Protein AF-F7A3X7-F1 (afdb_monomer)

Nearest PDB structures (foldseek):
  7qsd-assembly1_l  TM=8.905E-01  e=2.514E-13  Bos taurus
  6zka-assembly1_v  TM=8.907E-01  e=3.927E-13  Ovis aries
  8ud1-assembly1_1l  TM=8.809E-01  e=5.067E-13  Sus scrofa
  8q1u-assembly1_l  TM=8.758E-01  e=1.497E-12  Bos taurus
  7vwl-assembly1_c  TM=8.770E-01  e=6.080E-12  Sus scrofa

Sequence (230 aa):
MSILRVGGSVFQRVVGLSKVQWCAPSTSIVSKRFYDPDPTPKGYDKSLIEDDDLVCLLKSDEVLSPERRATLAAKYGLIPEDYHPMNDSLFNLGDYPILPAESCLERDPYYDWDDPFYRRNWGDPISIDVDLYSPLVLDTRPLPYDPQQQRRVLFTFLFGFFFLWFLGENYKSGLPRCPKQYPEHHVQDEIKTSMSADPFIKRGMEPVMKERHPVTHYTFEKFKWDASAH

Solvent-accessible surface area (backbone atoms only — not comparable to full-atom values): 15570 Å² total; per-residue (Å²): 135,85,89,88,91,78,83,78,79,71,71,71,77,77,59,92,76,77,79,88,72,92,65,78,83,67,92,78,82,69,80,96,69,97,67,87,70,78,82,66,59,94,80,66,75,60,66,95,63,54,81,86,74,48,79,44,86,44,62,58,88,61,81,76,50,72,69,59,38,38,56,54,13,53,74,51,72,43,57,53,85,74,51,39,59,30,21,47,89,91,59,60,64,9,58,42,63,61,62,83,95,62,20,34,73,66,48,73,86,84,60,93,39,79,36,70,82,61,56,38,54,88,76,61,73,73,51,94,60,44,78,52,24,27,80,88,70,38,79,66,60,88,64,99,59,59,70,68,58,55,50,52,54,53,50,50,51,53,50,51,51,53,49,51,51,58,55,42,69,79,60,70,87,72,73,103,62,79,78,87,83,72,70,83,66,50,89,77,43,76,80,57,60,77,53,45,72,48,93,79,71,87,70,72,98,60,76,61,68,37,74,64,78,88,63,86,85,82,73,58,78,95,69,53,87,60,81,82,81,109

Organism: Ciona intestinalis (NCBI:txid7719)

InterPro domains:
  IPR008699 NADH dehydrogenase [ubiquinone] 1 beta subcomplex subunit 8 [PF05821] (65-187)
  IPR008699 NADH dehydrogenase [ubiquinone] 1 beta subcomplex subunit 8 [PTHR12840] (1-222)

Mean predicted aligned error: 16.44 Å

Structure (mmCIF, N/CA/C/O backbone):
data_AF-F7A3X7-F1
#
_entry.id   AF-F7A3X7-F1
#
loop_
_atom_site.group_PDB
_atom_site.id
_atom_site.type_symbol
_atom_site.label_atom_id
_atom_site.label_alt_id
_atom_site.label_comp_id
_atom_site.label_asym_id
_atom_site.label_entity_id
_atom_site.label_seq_id
_atom_site.pdbx_PDB_ins_code
_atom_site.Cartn_x
_atom_site.Cartn_y
_atom_site.Cartn_z
_atom_site.occupancy
_atom_site.B_iso_or_equiv
_atom_site.auth_seq_id
_atom_site.auth_comp_id
_atom_site.auth_asym_id
_atom_site.auth_atom_id
_atom_site.pdbx_PDB_model_num
ATOM 1 N N . MET A 1 1 ? 25.371 33.308 53.735 1.00 41.62 1 MET A N 1
ATOM 2 C CA . MET A 1 1 ? 24.527 32.878 52.598 1.00 41.62 1 MET A CA 1
ATOM 3 C C . MET A 1 1 ? 23.388 32.040 53.176 1.00 41.62 1 MET A C 1
ATOM 5 O O . MET A 1 1 ? 23.551 30.846 53.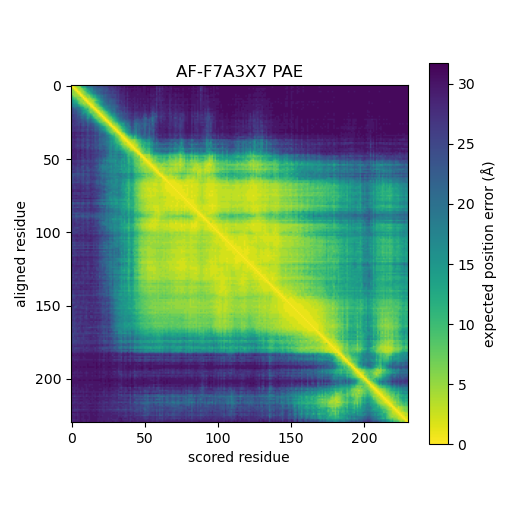329 1.00 41.62 1 MET A O 1
ATOM 9 N N . SER A 1 2 ? 22.316 32.550 53.775 1.00 35.12 2 SER A N 1
ATOM 10 C CA . SER A 1 2 ? 21.446 33.695 53.494 1.00 35.12 2 SER A CA 1
ATOM 11 C C . SER A 1 2 ? 20.898 33.736 52.068 1.00 35.12 2 SER A C 1
ATOM 13 O O . SER A 1 2 ? 21.663 33.921 51.127 1.00 35.12 2 SER A O 1
ATOM 15 N N . ILE A 1 3 ? 19.561 33.678 52.024 1.00 38.06 3 ILE A N 1
ATOM 16 C CA . ILE A 1 3 ? 18.622 34.085 50.972 1.00 38.06 3 ILE A CA 1
ATOM 17 C C . ILE A 1 3 ? 18.183 32.960 50.013 1.00 38.06 3 ILE A C 1
ATOM 19 O O . ILE A 1 3 ? 18.994 32.272 49.410 1.00 38.06 3 ILE A O 1
ATOM 23 N N . LEU A 1 4 ? 16.851 32.840 49.884 1.00 41.28 4 LEU A N 1
ATOM 24 C CA . LEU A 1 4 ? 16.047 31.989 48.983 1.00 41.28 4 LEU A CA 1
ATOM 25 C C . LEU A 1 4 ? 15.525 30.648 49.535 1.00 41.28 4 LEU A C 1
ATOM 27 O O . LEU A 1 4 ? 15.521 29.622 48.863 1.00 41.28 4 LEU A O 1
ATOM 31 N N . ARG A 1 5 ? 14.962 30.683 50.747 1.00 44.09 5 ARG A N 1
ATOM 32 C CA . ARG A 1 5 ? 13.988 29.686 51.237 1.00 44.09 5 ARG A CA 1
ATOM 33 C C . ARG A 1 5 ? 12.725 30.359 51.785 1.00 44.09 5 ARG A C 1
ATOM 35 O O . ARG A 1 5 ? 12.234 30.007 52.843 1.00 44.09 5 ARG A O 1
ATOM 42 N N . VAL A 1 6 ? 12.211 31.376 51.096 1.00 46.81 6 VAL A N 1
ATOM 43 C CA . VAL A 1 6 ? 10.928 32.014 51.434 1.00 46.81 6 VAL A CA 1
ATOM 44 C C . VAL A 1 6 ? 10.305 32.498 50.129 1.00 46.81 6 VAL A C 1
ATOM 46 O O . VAL A 1 6 ? 10.750 33.491 49.569 1.00 46.81 6 VAL A O 1
ATOM 49 N N . GLY A 1 7 ? 9.327 31.766 49.601 1.00 38.78 7 GLY A N 1
ATOM 50 C CA . GLY A 1 7 ? 8.678 32.158 48.343 1.00 38.78 7 GLY A CA 1
ATOM 51 C C . GLY A 1 7 ? 7.411 31.397 47.954 1.00 38.78 7 GLY A C 1
ATOM 52 O O . GLY A 1 7 ? 6.743 31.810 47.020 1.00 38.78 7 GLY A O 1
ATOM 53 N N . GLY A 1 8 ? 7.036 30.321 48.658 1.00 37.59 8 GLY A N 1
ATOM 54 C CA . GLY A 1 8 ? 5.844 29.533 48.304 1.00 37.59 8 GLY A CA 1
ATOM 55 C C . GLY A 1 8 ? 4.562 29.876 49.073 1.00 37.59 8 GLY A C 1
ATOM 56 O O . GLY A 1 8 ? 3.480 29.491 48.652 1.00 37.59 8 GLY A O 1
ATOM 57 N N . SER A 1 9 ? 4.648 30.592 50.201 1.00 45.25 9 SER A N 1
ATOM 58 C CA . SER A 1 9 ? 3.556 30.607 51.194 1.00 45.25 9 SER A CA 1
ATOM 59 C C . SER A 1 9 ? 2.642 31.843 51.165 1.00 45.25 9 SER A C 1
ATOM 61 O O . SER A 1 9 ? 1.674 31.886 51.923 1.00 45.25 9 SER A O 1
ATOM 63 N N . VAL A 1 10 ? 2.916 32.850 50.329 1.00 42.28 10 VAL A N 1
ATOM 64 C CA . VAL A 1 10 ? 2.143 34.114 50.325 1.00 42.28 10 VAL A CA 1
ATOM 65 C C . VAL A 1 10 ? 1.134 34.187 49.170 1.00 42.28 10 VAL A C 1
ATOM 67 O O . VAL A 1 10 ? 0.118 34.862 49.290 1.00 42.28 10 VAL A O 1
ATOM 70 N N . PHE A 1 11 ? 1.325 33.414 48.096 1.00 35.84 11 PHE A N 1
ATOM 71 C CA . PHE A 1 11 ? 0.422 33.447 46.937 1.00 35.84 11 PHE A CA 1
ATOM 72 C C . PHE A 1 11 ? -0.864 32.618 47.110 1.00 35.84 11 PHE A C 1
ATOM 74 O O . PHE A 1 11 ? -1.853 32.867 46.428 1.00 35.84 11 PHE A O 1
ATOM 81 N N . GLN A 1 12 ? -0.900 31.680 48.063 1.00 39.47 12 GLN A N 1
ATOM 82 C CA . GLN A 1 12 ? -2.073 30.826 48.314 1.00 39.47 12 GLN A CA 1
ATOM 83 C C . GLN A 1 12 ? -3.160 31.467 49.197 1.00 39.47 12 GLN A C 1
ATOM 85 O O . GLN A 1 12 ? -4.222 30.878 49.367 1.00 39.47 12 GLN A O 1
ATOM 90 N N . ARG A 1 13 ? -2.936 32.666 49.759 1.00 37.91 13 ARG A N 1
ATOM 91 C CA . ARG A 1 13 ? -3.920 33.353 50.626 1.00 37.91 13 ARG A CA 1
ATOM 92 C C . ARG A 1 13 ? -4.738 34.448 49.934 1.00 37.91 13 ARG A C 1
ATOM 94 O O . ARG A 1 13 ? -5.674 34.948 50.545 1.00 37.91 13 ARG A O 1
ATOM 101 N N . VAL A 1 14 ? -4.415 34.813 48.690 1.00 44.31 14 VAL A N 1
ATOM 102 C CA . VAL A 1 14 ? -5.077 35.927 47.976 1.00 44.31 14 VAL A CA 1
ATOM 103 C C . VAL A 1 14 ? -6.135 35.448 46.977 1.00 44.31 14 VAL A C 1
ATOM 105 O O . VAL A 1 14 ? -7.029 36.209 46.624 1.00 44.31 14 VAL A O 1
ATOM 108 N N . VAL A 1 15 ? -6.115 34.177 46.575 1.00 37.62 15 VAL A N 1
ATOM 109 C CA . VAL A 1 15 ? -7.112 33.629 45.650 1.00 37.62 15 VAL A CA 1
ATOM 110 C C . VAL A 1 15 ? -7.843 32.494 46.351 1.00 37.62 15 VAL A C 1
ATOM 112 O O . VAL A 1 15 ? -7.347 31.374 46.438 1.00 37.62 15 VAL A O 1
ATOM 115 N N . GLY A 1 16 ? -9.009 32.809 46.914 1.00 39.75 16 GLY A N 1
ATOM 116 C CA . GLY A 1 16 ? -9.925 31.818 47.463 1.00 39.75 16 GLY A CA 1
ATOM 117 C C . GLY A 1 16 ? -10.386 30.866 46.362 1.00 39.75 16 GLY A C 1
ATOM 118 O O . GLY A 1 16 ? -11.324 31.166 45.637 1.00 39.75 16 GLY A O 1
ATOM 119 N N . LEU A 1 17 ? -9.722 29.721 46.238 1.00 32.59 17 LEU A N 1
ATOM 120 C CA . LEU A 1 17 ? -10.160 28.606 45.404 1.00 32.59 17 LEU A CA 1
ATOM 121 C C . LEU A 1 17 ? -10.470 27.432 46.327 1.00 32.59 17 LEU A C 1
ATOM 123 O O . LEU A 1 17 ? -9.643 26.568 46.614 1.00 32.59 17 LEU A O 1
ATOM 127 N N . SER A 1 18 ? -11.689 27.460 46.856 1.00 37.16 18 SER A N 1
ATOM 128 C CA . SER A 1 18 ? -12.313 26.336 47.537 1.00 37.16 18 SER A CA 1
ATOM 129 C C . SER A 1 18 ? -12.611 25.221 46.533 1.00 37.16 18 SER A C 1
ATOM 131 O O . SER A 1 18 ? -13.229 25.488 45.509 1.00 37.16 18 SER A O 1
ATOM 133 N N . LYS A 1 19 ? -12.196 23.992 46.871 1.00 36.09 19 LYS A N 1
ATOM 134 C CA . LYS A 1 19 ? -12.709 22.692 46.392 1.00 36.09 19 LYS A CA 1
ATOM 135 C C . LYS A 1 19 ? -13.312 22.696 44.977 1.00 36.09 19 LYS A C 1
ATOM 137 O O . LYS A 1 19 ? -14.508 22.917 44.812 1.00 36.09 19 LYS A O 1
ATOM 142 N N . VAL A 1 20 ? -12.516 22.314 43.977 1.00 36.59 20 VAL A N 1
ATOM 143 C CA . VAL A 1 20 ? -13.074 21.853 42.698 1.00 36.59 20 VAL A CA 1
ATOM 144 C C . VAL A 1 20 ? -13.620 20.444 42.912 1.00 36.59 20 VAL A C 1
ATOM 146 O O . VAL A 1 20 ? -12.892 19.456 42.983 1.00 36.59 20 VAL A O 1
ATOM 149 N N . GLN A 1 21 ? -14.927 20.401 43.120 1.00 30.92 21 GLN A N 1
ATOM 150 C CA . GLN A 1 21 ? -15.762 19.219 43.152 1.00 30.92 21 GLN A CA 1
ATOM 151 C C . GLN A 1 21 ? -15.811 18.645 41.728 1.00 30.92 21 GLN A C 1
ATOM 153 O O . GLN A 1 21 ? -16.340 19.280 40.821 1.00 30.92 21 GLN A O 1
ATOM 158 N N . TRP A 1 22 ? -15.218 17.468 41.518 1.00 28.08 22 TRP A N 1
ATOM 159 C CA . TRP A 1 22 ? -15.353 16.716 40.268 1.00 28.08 22 TRP A CA 1
ATOM 160 C C . TRP A 1 22 ? -16.745 16.080 40.231 1.00 28.08 22 TRP A C 1
ATOM 162 O O . TRP A 1 22 ? -16.924 14.913 40.564 1.00 28.08 22 TRP A O 1
ATOM 172 N N . CYS A 1 23 ? -17.749 16.878 39.882 1.00 27.88 23 CYS A N 1
ATOM 173 C CA . CYS A 1 23 ? -19.017 16.378 39.370 1.00 27.88 23 CYS A CA 1
ATOM 174 C C . CYS A 1 23 ? -18.982 16.524 37.846 1.00 27.88 23 CYS A C 1
ATOM 176 O O . CYS A 1 23 ? -18.447 17.506 37.335 1.00 27.88 23 CYS A O 1
ATOM 178 N N . ALA A 1 24 ? -19.482 15.494 37.161 1.00 33.44 24 ALA A N 1
ATOM 179 C CA . ALA A 1 24 ? -19.466 15.302 35.715 1.00 33.44 24 ALA A CA 1
ATOM 180 C C . ALA A 1 24 ? -19.684 16.599 34.914 1.00 33.44 24 ALA A C 1
ATOM 182 O O . ALA A 1 24 ? -20.528 17.412 35.303 1.00 33.44 24 ALA A O 1
ATOM 183 N N . PRO A 1 25 ? -18.986 16.798 33.779 1.00 34.47 25 PRO A N 1
ATOM 184 C CA . PRO A 1 25 ? -19.372 17.860 32.874 1.00 34.47 25 PRO A CA 1
ATOM 185 C C . PRO A 1 25 ? -20.767 17.518 32.343 1.00 34.47 25 PRO A C 1
ATOM 187 O O . PRO A 1 25 ? -20.940 16.582 31.568 1.00 34.47 25 PRO A O 1
ATOM 190 N N . SER A 1 26 ? -21.768 18.288 32.774 1.00 34.69 26 SER A N 1
ATOM 191 C CA . SER A 1 26 ? -22.970 18.490 31.976 1.00 34.69 26 SER A CA 1
ATOM 192 C C . SER A 1 26 ? -22.520 18.873 30.568 1.00 34.69 26 SER A C 1
ATOM 194 O O . SER A 1 26 ? -21.583 19.662 30.414 1.00 34.69 26 SER A O 1
ATOM 196 N N . THR A 1 27 ? -23.182 18.320 29.564 1.00 40.88 27 THR A N 1
ATOM 197 C CA . THR A 1 27 ? -22.914 18.355 28.114 1.00 40.88 27 THR A CA 1
ATOM 198 C C . THR A 1 27 ? -22.826 19.750 27.462 1.00 40.88 27 THR A C 1
ATOM 200 O O . THR A 1 27 ? -22.928 19.883 26.251 1.00 40.88 27 THR A O 1
ATOM 203 N N . SER A 1 28 ? -22.584 20.823 28.214 1.00 37.59 28 SER A N 1
ATOM 204 C CA . SER A 1 28 ? -22.624 22.207 27.737 1.00 37.59 28 SER A CA 1
ATOM 205 C C . SER A 1 28 ? -21.257 22.878 27.553 1.00 37.59 28 SER A C 1
ATOM 207 O O . SER A 1 28 ? -21.211 24.084 27.318 1.00 37.59 28 SER A O 1
ATOM 209 N N . ILE A 1 29 ? -20.135 22.160 27.676 1.00 36.69 29 ILE A N 1
ATOM 210 C CA . ILE A 1 29 ? -18.788 22.729 27.458 1.00 36.69 29 ILE A CA 1
ATOM 211 C C . ILE A 1 29 ? -18.070 21.944 26.356 1.00 36.69 29 ILE A C 1
ATOM 213 O O . ILE A 1 29 ? -16.958 21.456 26.527 1.00 36.69 29 ILE A O 1
ATOM 217 N N . VAL A 1 30 ? -18.720 21.812 25.202 1.00 39.97 30 VAL A N 1
ATOM 218 C CA . VAL A 1 30 ? -18.031 21.510 23.945 1.00 39.97 30 VAL A CA 1
ATOM 219 C C . VAL A 1 30 ? -17.927 22.826 23.176 1.00 39.97 30 VAL A C 1
ATOM 221 O O . VAL A 1 30 ? -18.848 23.634 23.129 1.00 39.97 30 VAL A O 1
ATOM 224 N N . SER A 1 31 ? -16.718 23.100 22.713 1.00 38.00 31 SER A N 1
ATOM 225 C CA . SER A 1 31 ? -16.193 24.379 22.244 1.00 38.00 31 SER A CA 1
ATOM 226 C C . SER A 1 31 ? -17.112 25.219 21.345 1.00 38.00 31 SER A C 1
ATOM 228 O O . SER A 1 31 ? -17.379 24.850 20.205 1.00 38.00 31 SER A O 1
ATOM 230 N N . LYS A 1 32 ? -17.398 26.455 21.779 1.00 37.72 32 LYS A N 1
ATOM 231 C CA . LYS A 1 32 ? -17.659 27.589 20.877 1.00 37.72 32 LYS A CA 1
ATOM 232 C C . LYS A 1 32 ? -16.394 27.901 20.073 1.00 37.72 32 LYS A C 1
ATOM 234 O O . LYS A 1 32 ? -15.566 28.705 20.506 1.00 37.72 32 LYS A O 1
ATOM 239 N N . ARG A 1 33 ? -16.188 27.253 18.928 1.00 40.81 33 ARG A N 1
ATOM 240 C CA . ARG A 1 33 ? -15.199 27.695 17.934 1.00 40.81 33 ARG A CA 1
ATOM 241 C C . ARG A 1 33 ? -15.807 27.648 16.528 1.00 40.81 33 ARG A C 1
ATOM 243 O O . ARG A 1 33 ? -16.083 26.585 15.997 1.00 40.81 33 ARG A O 1
ATOM 250 N N . PHE A 1 34 ? -15.919 28.845 15.950 1.00 36.19 34 PHE A N 1
ATOM 251 C CA . PHE A 1 34 ? -16.014 29.190 14.523 1.00 36.19 34 PHE A CA 1
ATOM 252 C C . PHE A 1 34 ? -17.317 28.988 13.734 1.00 36.19 34 PHE A C 1
ATOM 254 O O . PHE A 1 34 ? -17.440 29.624 12.692 1.00 36.19 34 PHE A O 1
ATOM 261 N N . TYR A 1 35 ? -18.317 28.270 14.240 1.00 41.88 35 TYR A N 1
ATOM 262 C CA . TYR A 1 35 ? -19.671 28.277 13.675 1.00 41.88 35 TYR A CA 1
ATOM 263 C C . TYR A 1 35 ? -20.681 28.244 14.824 1.00 41.88 35 TYR A C 1
ATOM 265 O O . TYR A 1 35 ? -20.801 27.220 15.485 1.00 41.88 35 TYR A O 1
ATOM 273 N N . ASP A 1 36 ? -21.390 29.344 15.074 1.00 48.12 36 ASP A N 1
ATOM 274 C CA . ASP A 1 36 ? -22.694 29.259 15.737 1.00 48.12 36 ASP A CA 1
ATOM 275 C C . ASP A 1 36 ? -23.698 29.069 14.584 1.00 48.12 36 ASP A C 1
ATOM 277 O O . ASP A 1 36 ? -24.002 30.051 13.900 1.00 48.12 36 ASP A O 1
ATOM 281 N N . PRO A 1 37 ? -24.114 27.831 14.243 1.00 58.00 37 PRO A N 1
ATOM 282 C CA . PRO A 1 37 ? -25.152 27.632 13.240 1.00 58.00 37 PRO A CA 1
ATOM 283 C C . PRO A 1 37 ? -26.450 28.290 13.725 1.00 58.00 37 PRO A C 1
ATOM 285 O O . PRO A 1 37 ? -26.695 28.366 14.932 1.00 58.00 37 PRO A O 1
ATOM 288 N N . ASP A 1 38 ? -27.281 28.764 12.793 1.00 63.78 38 ASP A N 1
ATOM 289 C CA . ASP A 1 38 ? -28.639 29.207 13.117 1.00 63.78 38 ASP A CA 1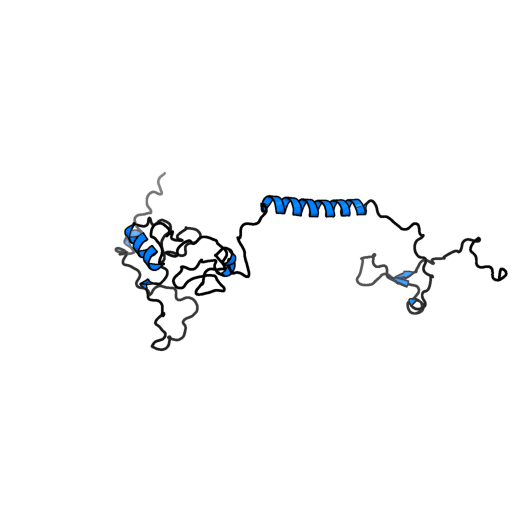
ATOM 290 C C . ASP A 1 38 ? -29.329 28.152 14.002 1.00 63.78 38 ASP A C 1
ATOM 292 O O . ASP A 1 38 ? -29.121 26.953 13.779 1.00 63.78 38 ASP A O 1
ATOM 296 N N . PRO A 1 39 ? -30.128 28.559 15.010 1.00 69.25 39 PRO A N 1
ATOM 297 C CA . PRO A 1 39 ? -30.774 27.616 15.909 1.00 69.25 39 PRO A CA 1
ATOM 298 C C . PRO A 1 39 ? -31.552 26.596 15.083 1.00 69.25 39 PRO A C 1
ATOM 300 O O . PRO A 1 39 ? -32.426 26.949 14.284 1.00 69.25 39 PRO A O 1
ATOM 303 N N . THR A 1 40 ? -31.189 25.331 15.269 1.00 66.44 40 THR A N 1
ATOM 304 C CA . THR A 1 40 ? -31.803 24.194 14.587 1.00 66.44 40 THR A CA 1
ATOM 305 C C . THR A 1 40 ? -33.326 24.289 14.741 1.00 66.44 40 THR A C 1
ATOM 307 O O . THR A 1 40 ? -33.829 24.578 15.836 1.00 66.44 40 THR A O 1
ATOM 310 N N . PRO A 1 41 ? -34.114 24.112 13.662 1.00 70.19 41 PRO A N 1
ATOM 311 C CA . PRO A 1 41 ? -35.564 24.207 13.767 1.00 70.19 41 PRO A CA 1
ATOM 312 C C . PRO A 1 41 ? -36.081 23.231 14.833 1.00 70.19 41 PRO A C 1
ATOM 314 O O . PRO A 1 41 ? -35.612 22.094 14.914 1.00 70.19 41 PRO A O 1
ATOM 317 N N . LYS A 1 42 ? -37.059 23.651 15.651 1.00 56.62 42 LYS A N 1
ATOM 318 C CA . LYS A 1 42 ? -37.638 22.811 16.717 1.00 56.62 42 LYS A CA 1
ATOM 319 C C . LYS A 1 42 ? -38.023 21.433 16.163 1.00 56.62 42 LYS A C 1
ATOM 321 O O . LYS A 1 42 ? -38.934 21.335 15.347 1.00 56.62 42 LYS A O 1
ATOM 326 N N . GLY A 1 43 ? -37.334 20.390 16.629 1.00 64.06 43 GLY A N 1
ATOM 327 C CA . GLY A 1 43 ? -37.522 19.000 16.193 1.00 64.06 43 GLY A CA 1
ATOM 328 C C . GLY A 1 43 ? -36.323 18.388 15.463 1.00 64.06 43 GLY A C 1
ATOM 329 O O . GLY A 1 43 ? -36.212 17.169 15.452 1.00 64.06 43 GLY A O 1
ATOM 330 N N . TYR A 1 44 ? -35.407 19.206 14.937 1.00 56.44 44 TYR A N 1
ATOM 331 C CA . TYR A 1 44 ? -34.173 18.761 14.267 1.00 56.44 44 TYR A CA 1
ATOM 332 C C . TYR A 1 44 ? -32.953 18.701 15.199 1.00 56.44 44 TYR A C 1
ATOM 334 O O . TYR A 1 44 ? -31.876 18.308 14.772 1.00 56.44 44 TYR A O 1
ATOM 342 N N . ASP A 1 45 ? -33.122 19.085 16.465 1.00 57.78 45 ASP A N 1
ATOM 343 C CA . ASP A 1 45 ? -32.050 19.121 17.471 1.00 57.78 45 ASP A CA 1
ATOM 344 C C . ASP A 1 45 ? -31.796 17.757 18.133 1.00 57.78 45 ASP A C 1
ATOM 346 O O . ASP A 1 45 ? -30.850 17.581 18.892 1.00 57.78 45 ASP A O 1
ATOM 350 N N . LYS A 1 46 ? -32.662 16.776 17.861 1.00 56.66 46 LYS A N 1
ATOM 351 C CA . LYS A 1 46 ? -32.459 15.405 18.316 1.00 56.66 46 LYS A CA 1
ATOM 352 C C . LYS A 1 46 ? -31.631 14.688 17.265 1.00 56.66 46 LYS A C 1
ATOM 354 O O . LYS A 1 46 ? -32.141 14.388 16.185 1.00 56.66 46 LYS A O 1
ATOM 359 N N . SER A 1 47 ? -30.372 14.402 17.581 1.00 60.75 47 SER A N 1
ATOM 360 C CA . SER A 1 47 ? -29.674 13.314 16.909 1.00 60.75 47 SER A CA 1
ATOM 361 C C . SER A 1 47 ? -30.570 12.077 16.975 1.00 60.75 47 SER A C 1
ATOM 363 O O . SER A 1 47 ? -31.160 11.779 18.009 1.00 60.75 47 SER A O 1
ATOM 365 N N . LEU A 1 48 ? -30.707 11.363 15.858 1.00 65.88 48 LEU A N 1
ATOM 366 C CA . LEU A 1 48 ? -31.401 10.068 15.840 1.00 65.88 48 LEU A CA 1
ATOM 367 C C . LEU A 1 48 ? -30.667 9.007 16.682 1.00 65.88 48 LEU A C 1
ATOM 369 O O . LEU A 1 48 ? -31.199 7.928 16.900 1.00 65.88 48 LEU A O 1
ATOM 373 N N . ILE A 1 49 ? -29.448 9.328 17.115 1.00 66.12 49 ILE A N 1
ATOM 374 C CA . ILE A 1 49 ? -28.587 8.531 17.977 1.00 66.12 49 ILE A CA 1
ATOM 375 C C . ILE A 1 49 ? -28.833 8.997 19.412 1.00 66.12 49 ILE A C 1
ATOM 377 O O . ILE A 1 49 ? -28.715 10.197 19.692 1.00 66.12 49 ILE A O 1
ATOM 381 N N . GLU A 1 50 ? -29.203 8.062 20.283 1.00 74.25 50 GLU A N 1
ATOM 382 C CA . GLU A 1 50 ? -29.391 8.317 21.710 1.00 74.25 50 GLU A CA 1
ATOM 383 C C . GLU A 1 50 ? -28.037 8.593 22.384 1.00 74.25 50 GLU A C 1
ATOM 385 O O . GLU A 1 50 ? -26.994 8.133 21.919 1.00 74.25 50 GLU A O 1
ATOM 390 N N . ASP A 1 51 ? -28.032 9.354 23.483 1.00 70.94 51 ASP A N 1
ATOM 391 C CA . ASP A 1 51 ? -26.786 9.747 24.161 1.00 70.94 51 ASP A CA 1
ATOM 392 C C . ASP A 1 51 ? -25.949 8.533 24.612 1.00 70.94 51 ASP A C 1
ATOM 394 O O . ASP A 1 51 ? -24.719 8.595 24.619 1.00 70.94 51 ASP A O 1
ATOM 398 N N . ASP A 1 52 ? -26.608 7.419 24.938 1.00 72.38 52 ASP A N 1
ATOM 399 C CA . ASP A 1 52 ? -25.968 6.172 25.370 1.00 72.38 52 ASP A CA 1
ATOM 400 C C . ASP A 1 52 ? -25.270 5.430 24.205 1.00 72.38 52 ASP A C 1
ATOM 402 O O . ASP A 1 52 ? -24.260 4.738 24.404 1.00 72.38 52 ASP A O 1
ATOM 406 N N . ASP A 1 53 ? -25.746 5.641 22.973 1.00 73.31 53 ASP A N 1
ATOM 407 C CA . ASP A 1 53 ? -25.196 5.052 21.748 1.00 73.31 53 ASP A CA 1
ATOM 408 C C . ASP A 1 53 ? -23.994 5.841 21.210 1.00 73.31 53 ASP A C 1
ATOM 410 O O . ASP A 1 53 ? -23.184 5.312 20.444 1.00 73.31 53 ASP A O 1
ATOM 414 N N . LEU A 1 54 ? -23.820 7.095 21.638 1.00 81.31 54 LEU A N 1
ATOM 415 C CA . LEU A 1 54 ? -22.691 7.923 21.224 1.00 81.31 54 LEU A CA 1
ATOM 416 C C . LEU A 1 54 ? -21.366 7.369 21.742 1.00 81.31 54 LEU A C 1
ATOM 418 O O . LEU A 1 54 ? -21.252 6.905 22.877 1.00 81.31 54 LEU A O 1
ATOM 422 N N . VAL A 1 55 ? -20.334 7.455 20.906 1.00 82.69 55 VAL A N 1
ATOM 423 C CA . VAL A 1 55 ? -18.965 7.085 21.281 1.00 82.69 55 VAL A CA 1
ATOM 424 C C . VAL A 1 55 ? -18.541 7.885 22.513 1.00 82.69 55 VAL A C 1
ATOM 426 O O . VAL A 1 55 ? -18.563 9.119 22.520 1.00 82.69 55 VAL A O 1
ATOM 429 N N . CYS A 1 56 ? -18.163 7.175 23.569 1.00 83.12 56 CYS A N 1
ATOM 430 C CA . CYS A 1 56 ? -17.773 7.762 24.841 1.00 83.12 56 CYS A CA 1
ATOM 431 C C . CYS A 1 56 ? -16.251 7.868 24.921 1.00 83.12 56 CYS A C 1
ATOM 433 O O . CYS A 1 56 ? -15.535 6.893 24.712 1.00 83.12 56 CYS A O 1
ATOM 435 N N . LEU A 1 57 ? -15.739 9.044 25.292 1.00 84.19 57 LEU A N 1
ATOM 436 C CA . LEU A 1 57 ? -14.306 9.228 25.510 1.00 84.19 57 LEU A CA 1
ATOM 437 C C . LEU A 1 57 ? -13.845 8.388 26.705 1.00 84.19 57 LEU A C 1
ATOM 439 O O . LEU A 1 57 ? -14.298 8.586 27.833 1.00 84.19 57 LEU A O 1
ATOM 443 N N . LEU A 1 58 ? -12.902 7.489 26.450 1.00 86.81 58 LEU A N 1
ATOM 444 C CA . LEU A 1 58 ? -12.256 6.650 27.447 1.00 86.81 58 LEU A CA 1
ATOM 445 C C . LEU A 1 58 ? -10.810 7.116 27.621 1.00 86.81 58 LEU A C 1
ATOM 447 O O . LEU A 1 58 ? -10.148 7.470 26.647 1.00 86.81 58 LEU A O 1
ATOM 451 N N . LYS A 1 59 ? -10.296 7.162 28.850 1.00 85.94 59 LYS A N 1
ATOM 452 C CA . LYS A 1 59 ? -8.890 7.537 29.070 1.00 85.94 59 LYS A CA 1
ATOM 453 C C . LYS A 1 59 ? -7.976 6.348 28.770 1.00 85.94 59 LYS A C 1
ATOM 455 O O . LYS A 1 59 ? -8.357 5.201 28.991 1.00 85.94 59 LYS A O 1
ATOM 460 N N . SER A 1 60 ? -6.754 6.625 28.318 1.00 84.75 60 SER A N 1
ATOM 461 C CA . SER A 1 60 ? -5.767 5.578 28.016 1.00 84.75 60 SER A CA 1
ATOM 462 C C . SER A 1 60 ? -5.347 4.769 29.231 1.00 84.75 60 SER A C 1
ATOM 464 O O . SER A 1 60 ? -5.150 3.562 29.154 1.00 84.75 60 SER A O 1
ATOM 466 N N . ASP A 1 61 ? -5.258 5.435 30.375 1.00 83.12 61 ASP A N 1
ATOM 467 C CA . ASP A 1 61 ? -4.705 4.846 31.593 1.00 83.12 61 ASP A CA 1
ATOM 468 C C . ASP A 1 61 ? -5.779 4.120 32.426 1.00 83.12 61 ASP A C 1
ATOM 470 O O . ASP A 1 61 ? -5.516 3.641 33.530 1.00 83.12 61 ASP A O 1
ATOM 474 N N . GLU A 1 62 ? -7.019 4.077 31.933 1.00 84.00 62 GLU A N 1
ATOM 475 C CA . GLU A 1 62 ? -8.162 3.535 32.655 1.00 84.00 62 GLU A CA 1
ATOM 476 C C . GLU A 1 62 ? -8.264 2.016 32.475 1.00 84.00 62 GLU A C 1
ATOM 478 O O . GLU A 1 62 ? -8.511 1.503 31.384 1.00 84.00 62 GLU A O 1
ATOM 483 N N . VAL A 1 63 ? -8.105 1.277 33.575 1.00 84.00 63 VAL A N 1
ATOM 484 C CA . VAL A 1 63 ? -8.315 -0.174 33.587 1.00 84.00 63 VAL A CA 1
ATOM 485 C C . VAL A 1 63 ? -9.815 -0.464 33.622 1.00 84.00 63 VAL A C 1
ATOM 487 O O . VAL A 1 63 ? -10.496 -0.163 34.602 1.00 84.00 63 VAL A O 1
ATOM 490 N N . LEU A 1 64 ? -10.330 -1.086 32.560 1.00 87.31 64 LEU A N 1
ATOM 491 C CA . LEU A 1 64 ? -11.741 -1.457 32.457 1.00 87.31 64 LEU A CA 1
ATOM 492 C C . LEU A 1 64 ? -12.111 -2.573 33.444 1.00 87.31 64 LEU A C 1
ATOM 494 O O . LEU A 1 64 ? -11.586 -3.684 33.366 1.00 87.31 64 LEU A O 1
ATOM 498 N N . SER A 1 65 ? -13.081 -2.292 34.318 1.00 92.62 65 SER A N 1
ATOM 499 C CA . SER A 1 65 ? -13.777 -3.318 35.105 1.00 92.62 65 SER A CA 1
ATOM 500 C C . SER A 1 65 ? -14.487 -4.319 34.175 1.00 92.62 65 SER A C 1
ATOM 502 O O . SER A 1 65 ? -15.014 -3.894 33.140 1.00 92.62 65 SER A O 1
ATOM 504 N N . PRO A 1 66 ? -14.558 -5.622 34.520 1.00 94.25 66 PRO A N 1
ATOM 505 C CA . PRO A 1 66 ? -15.237 -6.626 33.696 1.00 94.25 66 PRO A CA 1
ATOM 506 C C . PRO A 1 66 ? -16.711 -6.290 33.436 1.00 94.25 66 PRO A C 1
ATOM 508 O O . PRO A 1 66 ? -17.191 -6.480 32.323 1.00 94.25 66 PRO A O 1
ATOM 511 N N . GLU A 1 67 ? -17.413 -5.715 34.415 1.00 94.25 67 GLU A N 1
ATOM 512 C CA . GLU A 1 67 ? -18.808 -5.282 34.245 1.00 94.25 67 GLU A CA 1
ATOM 513 C C . GLU A 1 67 ? -18.920 -4.151 33.219 1.00 94.25 67 GLU A C 1
ATOM 515 O O . GLU A 1 67 ? -19.757 -4.195 32.319 1.00 94.25 67 GLU A O 1
ATOM 520 N N . ARG A 1 68 ? -18.017 -3.163 33.297 1.00 91.81 68 ARG A N 1
ATOM 521 C CA . ARG A 1 68 ? -17.988 -2.048 32.344 1.00 91.81 68 ARG A CA 1
ATOM 522 C C . ARG A 1 68 ? -17.644 -2.538 30.941 1.00 91.81 68 ARG A C 1
ATOM 524 O O . ARG A 1 68 ? -18.268 -2.103 29.977 1.00 91.81 68 ARG A O 1
ATOM 531 N N . ARG A 1 69 ? -16.705 -3.481 30.831 1.00 93.31 69 ARG A N 1
ATOM 532 C CA . ARG A 1 69 ? -16.363 -4.129 29.563 1.00 93.31 69 ARG A CA 1
ATOM 533 C C . ARG A 1 69 ? -17.563 -4.853 28.964 1.00 93.31 69 ARG A C 1
ATOM 535 O O . ARG A 1 69 ? -17.828 -4.662 27.788 1.00 93.31 69 ARG A O 1
ATOM 542 N N . ALA A 1 70 ? -18.316 -5.603 29.766 1.00 95.19 70 ALA A N 1
ATOM 543 C CA . ALA A 1 70 ? -19.511 -6.296 29.299 1.00 95.19 70 ALA A CA 1
ATOM 544 C C . ALA A 1 70 ? -20.594 -5.326 28.804 1.00 95.19 70 ALA A C 1
ATOM 546 O O . ALA A 1 70 ? -21.186 -5.568 27.758 1.00 95.19 70 ALA A O 1
ATOM 547 N N . THR A 1 71 ? -20.807 -4.198 29.494 1.00 93.44 71 THR A N 1
ATOM 548 C CA . THR A 1 71 ? -21.773 -3.183 29.034 1.00 93.44 71 THR A CA 1
ATOM 549 C C . THR A 1 71 ? -21.355 -2.512 27.725 1.00 93.44 71 THR A C 1
ATOM 551 O O . THR A 1 71 ? -22.196 -2.298 26.858 1.00 93.44 71 THR A O 1
ATOM 554 N N . LEU A 1 72 ? -20.062 -2.214 27.557 1.00 93.38 72 LEU A N 1
ATOM 555 C CA . LEU A 1 72 ? -19.553 -1.597 26.331 1.00 93.38 72 LEU A CA 1
ATOM 556 C C . LEU A 1 72 ? -19.514 -2.596 25.170 1.00 93.38 72 LEU A C 1
ATOM 558 O O . LEU A 1 72 ? -19.892 -2.251 24.061 1.00 93.38 72 LEU A O 1
ATOM 562 N N . ALA A 1 73 ? -19.142 -3.850 25.421 1.00 94.25 73 ALA A N 1
ATOM 563 C CA . ALA A 1 73 ? -19.205 -4.902 24.412 1.00 94.25 73 ALA A CA 1
ATOM 564 C C . ALA A 1 73 ? -20.647 -5.119 23.924 1.00 94.25 73 ALA A C 1
ATOM 566 O O . ALA A 1 73 ? -20.884 -5.167 22.720 1.00 94.25 73 ALA A O 1
ATOM 567 N N . ALA A 1 74 ? -21.618 -5.139 24.847 1.00 93.31 74 ALA A N 1
ATOM 568 C CA . ALA A 1 74 ? -23.036 -5.269 24.515 1.00 93.31 74 ALA A CA 1
ATOM 569 C C . ALA A 1 74 ? -23.557 -4.114 23.643 1.00 93.31 74 ALA A C 1
ATOM 571 O O . ALA A 1 74 ? -24.345 -4.366 22.735 1.00 93.31 74 ALA A O 1
ATOM 572 N N . LYS A 1 75 ? -23.081 -2.878 23.862 1.00 92.38 75 LYS A N 1
ATOM 573 C CA . LYS A 1 75 ? -23.401 -1.715 23.013 1.00 92.38 75 LYS A CA 1
ATOM 574 C C . LYS A 1 75 ? -23.017 -1.936 21.545 1.00 92.38 75 LYS A C 1
ATOM 576 O O . LYS A 1 75 ? -23.758 -1.534 20.658 1.00 92.38 75 LYS A O 1
ATOM 581 N N . TYR A 1 76 ? -21.893 -2.604 21.287 1.00 93.06 76 TYR A N 1
ATOM 582 C CA . TYR A 1 76 ? -21.412 -2.902 19.931 1.00 93.06 76 TYR A CA 1
ATOM 583 C C . TYR A 1 76 ? -21.807 -4.299 19.423 1.00 93.06 76 TYR A C 1
ATOM 585 O O . TYR A 1 76 ? -21.325 -4.718 18.374 1.00 93.06 76 TYR A O 1
ATOM 593 N N . GLY A 1 77 ? -22.639 -5.046 20.160 1.00 93.25 77 GLY A N 1
ATOM 594 C CA . GLY A 1 77 ? -23.019 -6.416 19.796 1.00 93.25 77 GLY A CA 1
ATOM 595 C C . GLY A 1 77 ? -21.868 -7.430 19.857 1.00 93.25 77 GLY A C 1
ATOM 596 O O . GLY A 1 77 ? -21.945 -8.483 19.229 1.00 93.25 77 GLY A O 1
ATOM 597 N N . LEU A 1 78 ? -20.799 -7.125 20.598 1.00 94.94 78 LEU A N 1
ATOM 598 C CA . LEU A 1 78 ? -19.601 -7.955 20.721 1.00 94.94 78 LEU A CA 1
ATOM 599 C C . LEU A 1 78 ? -19.608 -8.791 22.004 1.00 94.94 78 LEU A C 1
ATOM 601 O O . LEU A 1 78 ? -20.245 -8.458 23.007 1.00 94.94 78 LEU A O 1
ATOM 605 N N . ILE A 1 79 ? -18.828 -9.871 21.991 1.00 95.31 79 ILE A N 1
ATOM 606 C CA . ILE A 1 79 ? -18.541 -10.663 23.188 1.00 95.31 79 ILE A CA 1
ATOM 607 C C . ILE A 1 79 ? -17.568 -9.856 24.074 1.00 95.31 79 ILE A C 1
ATOM 609 O O . ILE A 1 79 ? -16.640 -9.238 23.549 1.00 95.31 79 ILE A O 1
ATOM 613 N N . PRO A 1 80 ? -17.718 -9.852 25.416 1.00 95.56 80 PRO A N 1
ATOM 614 C CA . PRO A 1 80 ? -16.833 -9.088 26.306 1.00 95.56 80 PRO A CA 1
ATOM 615 C C . PRO A 1 80 ? -15.349 -9.468 26.219 1.00 95.56 80 PRO A C 1
ATOM 617 O O . PRO A 1 80 ? -14.495 -8.696 26.653 1.00 95.56 80 PRO A O 1
ATOM 620 N N . GLU A 1 81 ? -15.056 -10.665 25.717 1.00 94.75 81 GLU A N 1
ATOM 621 C CA . GLU A 1 81 ? -13.709 -11.215 25.545 1.00 94.75 81 GLU A CA 1
ATOM 622 C C . GLU A 1 81 ? -13.009 -10.628 24.314 1.00 94.75 81 GLU A C 1
ATOM 624 O O . GLU A 1 81 ? -11.844 -10.252 24.419 1.00 94.75 81 GLU A O 1
ATOM 629 N N . ASP A 1 82 ? -13.739 -10.468 23.206 1.00 94.69 82 ASP A N 1
ATOM 630 C CA . ASP A 1 82 ? -13.230 -9.922 21.939 1.00 94.69 82 ASP A CA 1
ATOM 631 C C . ASP A 1 82 ? -13.233 -8.386 21.912 1.00 94.69 82 ASP A C 1
ATOM 633 O O . ASP A 1 82 ? -12.611 -7.755 21.056 1.00 94.69 82 ASP A O 1
ATOM 637 N N . TYR A 1 83 ? -13.948 -7.754 22.846 1.00 95.31 83 TYR A N 1
ATOM 638 C CA . TYR A 1 83 ? -14.028 -6.303 22.919 1.00 95.31 83 TYR A CA 1
ATOM 639 C C . TYR A 1 83 ? -12.736 -5.688 23.478 1.00 95.31 83 TYR A C 1
ATOM 641 O O . TYR A 1 83 ? -12.433 -5.755 24.677 1.00 95.31 83 TYR A O 1
ATOM 649 N N . HIS A 1 84 ? -12.029 -4.988 22.594 1.00 92.75 84 HIS A N 1
ATOM 650 C CA . HIS A 1 84 ? -10.868 -4.168 22.913 1.00 92.75 84 HIS A CA 1
ATOM 651 C C . HIS A 1 84 ? -11.150 -2.705 22.548 1.00 92.75 84 HIS A C 1
ATOM 653 O O . HIS A 1 84 ? -11.312 -2.415 21.365 1.00 92.75 84 HIS A O 1
ATOM 659 N N . PRO A 1 85 ? -11.230 -1.777 23.522 1.00 92.75 85 PRO A N 1
ATOM 660 C CA . PRO A 1 85 ? -11.461 -0.366 23.225 1.00 92.75 85 PRO A CA 1
ATOM 661 C C . PRO A 1 85 ? -10.226 0.270 22.584 1.00 92.75 85 PRO A C 1
ATOM 663 O O . PRO A 1 85 ? -9.094 -0.051 22.947 1.00 92.75 85 PRO A O 1
ATOM 666 N N . MET A 1 86 ? -10.441 1.225 21.684 1.00 91.00 86 MET A N 1
ATOM 667 C CA . MET A 1 86 ? -9.367 1.997 21.070 1.00 91.00 86 MET A CA 1
ATOM 668 C C . MET A 1 86 ? -9.033 3.243 21.896 1.00 91.00 86 MET A C 1
ATOM 670 O O . MET A 1 86 ? -9.326 4.379 21.510 1.00 91.00 86 MET A O 1
ATOM 674 N N . ASN A 1 87 ? -8.413 3.012 23.055 1.00 90.31 87 ASN A N 1
ATOM 675 C CA . ASN A 1 87 ? -8.052 4.046 24.024 1.00 90.31 87 ASN A CA 1
ATOM 676 C C . ASN A 1 87 ? -6.540 4.332 24.106 1.00 90.31 87 ASN A C 1
ATOM 678 O O . ASN A 1 87 ? -6.078 4.860 25.111 1.00 90.31 87 ASN A O 1
ATOM 682 N N . ASP A 1 88 ? -5.753 4.035 23.072 1.00 87.50 88 ASP A N 1
ATOM 683 C CA . ASP A 1 88 ? -4.303 4.276 23.086 1.00 87.50 88 ASP A CA 1
ATOM 684 C C . ASP A 1 88 ? -3.939 5.763 23.244 1.00 87.50 88 ASP A C 1
ATOM 686 O O . ASP A 1 88 ? -4.647 6.654 22.780 1.00 87.50 88 ASP A O 1
ATOM 690 N N . SER A 1 89 ? -2.785 6.067 23.858 1.00 86.31 89 SER A N 1
ATOM 691 C CA . SER A 1 89 ? -2.394 7.468 24.120 1.00 86.31 89 SER A CA 1
ATOM 692 C C . SER A 1 89 ? -2.129 8.288 22.848 1.00 86.31 89 SER A C 1
ATOM 694 O O . SER A 1 89 ? -2.263 9.512 22.867 1.00 86.31 89 SER A O 1
ATOM 696 N N . LEU A 1 90 ? -1.757 7.619 21.750 1.00 83.75 90 LEU A N 1
ATOM 697 C CA . LEU A 1 90 ? -1.485 8.242 20.452 1.00 83.75 90 LEU A CA 1
ATOM 698 C C . LEU A 1 90 ? -2.750 8.404 19.605 1.00 83.75 90 LEU A C 1
ATOM 700 O O . LEU A 1 90 ? -2.876 9.394 18.885 1.00 83.75 90 LEU A O 1
ATOM 704 N N . PHE A 1 91 ? -3.663 7.435 19.674 1.00 83.00 91 PHE A N 1
ATOM 705 C CA . PHE A 1 91 ? -4.865 7.393 18.853 1.00 83.00 91 PHE A CA 1
ATOM 706 C C . PHE A 1 91 ? -6.036 6.887 19.696 1.00 83.00 91 PHE A C 1
ATOM 708 O O . PHE A 1 91 ? -6.251 5.688 19.846 1.00 83.00 91 PHE A O 1
ATOM 715 N N . ASN A 1 92 ? -6.759 7.838 20.289 1.00 88.44 92 ASN A N 1
ATOM 716 C CA . ASN A 1 92 ? -7.848 7.567 21.215 1.00 88.44 92 ASN A CA 1
ATOM 717 C C . ASN A 1 92 ? -9.187 7.951 20.577 1.00 88.44 92 ASN A C 1
ATOM 719 O O . ASN A 1 92 ? -9.493 9.140 20.459 1.00 88.44 92 ASN A O 1
ATOM 723 N N . LEU A 1 93 ? -9.976 6.951 20.184 1.00 89.31 93 LEU A N 1
ATOM 724 C CA . LEU A 1 93 ? -11.379 7.129 19.775 1.00 89.31 93 LEU A CA 1
ATOM 725 C C . LEU A 1 93 ? -12.348 6.710 20.890 1.00 89.31 93 LEU A C 1
ATOM 727 O O . LEU A 1 93 ? -13.546 6.593 20.662 1.00 89.31 93 LEU A O 1
ATOM 731 N N . GLY A 1 94 ? -11.853 6.521 22.110 1.00 91.19 94 GLY A N 1
ATOM 732 C CA . GLY A 1 94 ? -12.656 6.266 23.292 1.00 91.19 94 GLY A CA 1
ATOM 733 C C . GLY A 1 94 ? -13.075 4.808 23.427 1.00 91.19 94 GLY A C 1
ATOM 734 O O . GLY A 1 94 ? -12.230 3.926 23.569 1.00 91.19 94 GLY A O 1
ATOM 735 N N . ASP A 1 95 ? -14.383 4.566 23.458 1.00 93.19 95 ASP A N 1
ATOM 736 C CA . ASP A 1 95 ? -14.987 3.242 23.632 1.00 93.19 95 ASP A CA 1
ATOM 737 C C . ASP A 1 95 ? -15.188 2.477 22.312 1.00 93.19 95 ASP A C 1
ATOM 739 O O . ASP A 1 95 ? -15.772 1.401 22.319 1.00 93.19 95 ASP A O 1
ATOM 743 N N . TYR A 1 96 ? -14.720 2.993 21.175 1.00 93.75 96 TYR A N 1
ATOM 744 C CA . TYR A 1 96 ? -14.871 2.293 19.900 1.00 93.75 96 TYR A CA 1
ATOM 745 C C . TYR A 1 96 ? -14.033 1.001 19.858 1.00 93.75 96 TYR A C 1
ATOM 747 O O . TYR A 1 96 ? -12.864 1.043 20.258 1.00 93.75 96 TYR A O 1
ATOM 755 N N . PRO A 1 97 ? -14.570 -0.139 19.381 1.00 94.12 97 PRO A N 1
ATOM 756 C CA . PRO A 1 97 ? -13.830 -1.395 19.349 1.00 94.12 97 PRO A CA 1
ATOM 757 C C . PRO A 1 97 ? -12.739 -1.400 18.272 1.00 94.12 97 PRO A C 1
ATOM 759 O O . PRO A 1 97 ? -12.937 -0.936 17.148 1.00 94.12 97 PRO A O 1
ATOM 762 N N . ILE A 1 98 ? -11.595 -1.995 18.600 1.00 93.62 98 ILE A N 1
ATOM 763 C CA . ILE A 1 98 ? -10.547 -2.333 17.639 1.00 93.62 98 ILE A CA 1
ATOM 764 C C . ILE A 1 98 ? -10.975 -3.610 16.918 1.00 93.62 98 ILE A C 1
ATOM 766 O O . ILE A 1 98 ? -11.033 -4.683 17.515 1.00 93.62 98 ILE A O 1
ATOM 770 N N . LEU A 1 99 ? -11.269 -3.484 15.629 1.00 93.25 99 LEU A N 1
ATOM 771 C CA . LEU A 1 99 ? -11.598 -4.609 14.759 1.00 93.25 99 LEU A CA 1
ATOM 772 C C . LEU A 1 99 ? -10.363 -5.065 13.972 1.00 93.25 99 LEU A C 1
ATOM 774 O O . LEU A 1 99 ? -9.445 -4.266 13.757 1.00 93.25 99 LEU A O 1
ATOM 778 N N . PRO A 1 100 ? -10.319 -6.333 13.527 1.00 91.69 100 PRO A N 1
ATOM 779 C CA . PRO A 1 100 ? -9.235 -6.806 12.683 1.00 91.69 100 PRO A CA 1
ATOM 780 C C . PRO A 1 100 ? -9.187 -6.022 11.364 1.00 91.69 100 PRO A C 1
ATOM 782 O O . PRO A 1 100 ? -10.210 -5.665 10.774 1.00 91.69 100 PRO A O 1
ATOM 785 N N . ALA A 1 101 ? -7.966 -5.741 10.917 1.00 90.44 101 ALA A N 1
ATOM 786 C CA . ALA A 1 101 ? -7.666 -5.047 9.671 1.00 90.44 101 ALA A CA 1
ATOM 787 C C . ALA A 1 101 ? -7.805 -5.999 8.470 1.00 90.44 101 ALA A C 1
ATOM 789 O O . ALA A 1 101 ? -6.811 -6.439 7.892 1.00 90.44 101 ALA A O 1
ATOM 790 N N . GLU A 1 102 ? -9.049 -6.335 8.139 1.00 91.38 102 GLU A N 1
ATOM 791 C CA . GLU A 1 102 ? -9.412 -7.267 7.069 1.00 91.38 102 GLU A CA 1
ATOM 792 C C . GLU A 1 102 ? -10.144 -6.548 5.933 1.00 91.38 102 GLU A C 1
ATOM 794 O O . GLU A 1 102 ? -11.018 -5.706 6.158 1.00 91.38 102 GLU A O 1
ATOM 799 N N . SER A 1 103 ? -9.810 -6.907 4.695 1.00 93.00 103 SER A N 1
ATOM 800 C CA . SER A 1 103 ? -10.486 -6.407 3.501 1.00 93.00 103 SER A CA 1
ATOM 801 C C . SER A 1 103 ? -11.883 -7.006 3.385 1.00 93.00 103 SER A C 1
ATOM 803 O O . SER A 1 103 ? -12.086 -8.199 3.623 1.00 93.00 103 SER A O 1
ATOM 805 N N . CYS A 1 104 ? -12.843 -6.225 2.880 1.00 93.12 104 CYS A N 1
ATOM 806 C CA . CYS A 1 104 ? -14.164 -6.739 2.509 1.00 93.12 104 CYS A CA 1
ATOM 807 C C . CYS A 1 104 ? -14.075 -7.961 1.574 1.00 93.12 104 CYS A C 1
ATOM 809 O O . CYS A 1 104 ? -14.957 -8.817 1.582 1.00 93.12 104 CYS A O 1
ATOM 811 N N . LEU A 1 105 ? -13.009 -8.067 0.771 1.00 92.62 105 LEU A N 1
ATOM 812 C CA . LEU A 1 105 ? -12.811 -9.164 -0.175 1.00 92.62 105 LEU A CA 1
ATOM 813 C C . LEU A 1 105 ? -12.380 -10.488 0.471 1.00 92.62 105 LEU A C 1
ATOM 815 O O . LEU A 1 105 ? -12.535 -11.525 -0.182 1.00 92.62 105 LEU A O 1
ATOM 819 N N . GLU A 1 106 ? -11.861 -10.469 1.700 1.00 93.00 106 GLU A N 1
ATOM 820 C CA . GLU A 1 106 ? -11.463 -11.673 2.449 1.00 93.00 106 GLU A CA 1
ATOM 821 C C . GLU A 1 106 ? -12.659 -12.457 2.981 1.00 93.00 106 GLU A C 1
ATOM 823 O O . GLU A 1 106 ? -12.599 -13.682 3.080 1.00 93.00 106 GLU A O 1
ATOM 828 N N . ARG A 1 107 ? -13.761 -11.762 3.273 1.00 92.94 107 ARG A N 1
ATOM 829 C CA . ARG A 1 107 ? -15.005 -12.371 3.755 1.00 92.94 107 ARG A CA 1
ATOM 830 C C . ARG A 1 107 ? -15.622 -13.287 2.701 1.00 92.94 107 ARG A C 1
ATOM 832 O O . ARG A 1 107 ? -15.462 -13.048 1.504 1.00 92.94 107 ARG A O 1
ATOM 839 N N . ASP A 1 108 ? -16.364 -14.303 3.139 1.00 94.75 108 ASP A N 1
ATOM 840 C CA . ASP A 1 108 ? -16.968 -15.298 2.245 1.00 94.75 108 ASP A CA 1
ATOM 841 C C . ASP A 1 108 ? -17.870 -14.634 1.182 1.00 94.75 108 ASP A C 1
ATOM 843 O O . ASP A 1 108 ? -18.854 -13.988 1.540 1.00 94.75 108 ASP A O 1
ATOM 847 N N . PRO A 1 109 ? -17.571 -14.760 -0.124 1.00 94.88 109 PRO A N 1
ATOM 848 C CA . PRO A 1 109 ? -18.413 -14.197 -1.175 1.00 94.88 109 PRO A CA 1
ATOM 849 C C . PRO A 1 109 ? -19.738 -14.946 -1.385 1.00 94.88 109 PRO A C 1
ATOM 851 O O . PRO A 1 109 ? -20.594 -14.423 -2.095 1.00 94.88 109 PRO A O 1
ATOM 854 N N . TYR A 1 110 ? -19.900 -16.160 -0.846 1.00 96.56 110 TYR A N 1
ATOM 855 C CA . TYR A 1 110 ? -21.098 -16.988 -1.046 1.00 96.56 110 TYR A CA 1
ATOM 856 C C . TYR A 1 110 ? -22.132 -16.858 0.073 1.00 96.56 110 TYR A C 1
ATOM 858 O O . TYR A 1 110 ? -23.256 -17.338 -0.081 1.00 96.56 110 TYR A O 1
ATOM 866 N N . TYR A 1 111 ? -21.762 -16.226 1.185 1.00 97.50 111 TYR A N 1
ATOM 867 C CA . TYR A 1 111 ? -22.696 -15.887 2.247 1.00 97.50 111 TYR A CA 1
ATOM 868 C C . TYR A 1 111 ? -23.648 -14.769 1.785 1.00 97.50 111 TYR A C 1
ATOM 870 O O . TYR A 1 111 ? -23.237 -13.843 1.083 1.00 97.50 111 TYR A O 1
ATOM 878 N N . ASP A 1 112 ? -24.923 -14.865 2.168 1.00 97.25 112 ASP A N 1
ATOM 879 C CA . ASP A 1 112 ? -25.950 -13.872 1.835 1.00 97.25 112 ASP A CA 1
ATOM 880 C C . ASP A 1 112 ? -25.850 -12.683 2.802 1.00 97.25 112 ASP A C 1
ATOM 882 O O . ASP A 1 112 ? -26.422 -12.694 3.891 1.00 97.25 112 ASP A O 1
ATOM 886 N N . TRP A 1 113 ? -25.021 -11.702 2.438 1.00 96.81 113 TRP A N 1
ATOM 887 C CA . TRP A 1 113 ? -24.786 -10.490 3.225 1.00 96.81 113 TRP A CA 1
ATOM 888 C C . TRP A 1 113 ? -25.913 -9.472 3.036 1.00 96.81 113 TRP A C 1
ATOM 890 O O . TRP A 1 113 ? -26.330 -9.221 1.905 1.00 96.81 113 TRP A O 1
ATOM 900 N N . ASP A 1 114 ? -26.305 -8.788 4.115 1.00 96.56 114 ASP A N 1
ATOM 901 C CA . ASP A 1 114 ? -27.277 -7.684 4.036 1.00 96.56 114 ASP A CA 1
ATOM 902 C C . ASP A 1 114 ? -26.782 -6.537 3.137 1.00 96.56 114 ASP A C 1
ATOM 904 O O . ASP A 1 114 ? -27.555 -5.946 2.381 1.00 96.56 114 ASP A O 1
ATOM 908 N N . ASP A 1 115 ? -25.479 -6.235 3.197 1.00 94.75 115 ASP A N 1
ATOM 909 C CA . ASP A 1 115 ? -24.778 -5.378 2.242 1.00 94.75 115 ASP A CA 1
ATOM 910 C C . ASP A 1 115 ? -23.797 -6.220 1.407 1.00 94.75 115 ASP A C 1
ATOM 912 O O . ASP A 1 115 ? -22.662 -6.473 1.839 1.00 94.75 115 ASP A O 1
ATOM 916 N N . PRO A 1 116 ? -24.197 -6.645 0.193 1.00 94.12 116 PRO A N 1
ATOM 917 C CA . PRO A 1 116 ? -23.355 -7.467 -0.670 1.00 94.12 116 PRO A CA 1
ATOM 918 C C . PRO A 1 116 ? -22.076 -6.769 -1.140 1.00 94.12 116 PRO A C 1
ATOM 920 O O . PRO A 1 116 ? -21.105 -7.445 -1.483 1.00 94.12 116 PRO A O 1
ATOM 923 N N . PHE A 1 117 ? -22.057 -5.431 -1.191 1.00 92.38 117 PHE A N 1
ATOM 924 C CA . PHE A 1 117 ? -20.900 -4.691 -1.691 1.00 92.38 117 PHE A CA 1
ATOM 925 C C . PHE A 1 117 ? -19.778 -4.677 -0.651 1.00 92.38 117 PHE A C 1
ATOM 927 O O . PHE A 1 117 ? -18.645 -5.034 -0.970 1.00 92.38 117 PHE A O 1
ATOM 934 N N . TYR A 1 118 ? -20.097 -4.340 0.600 1.00 92.50 118 TYR A N 1
ATOM 935 C CA . TYR A 1 118 ? 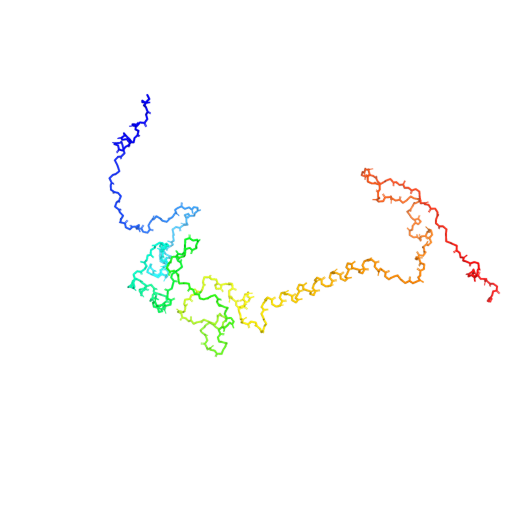-19.123 -4.340 1.699 1.00 92.50 118 TYR A CA 1
ATOM 936 C C . TYR A 1 118 ? -18.977 -5.700 2.400 1.00 92.50 118 TYR A C 1
ATOM 938 O O . TYR A 1 118 ? 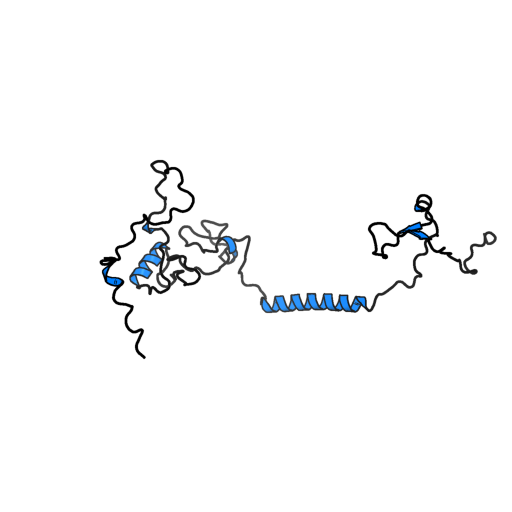-18.101 -5.847 3.255 1.00 92.50 118 TYR A O 1
ATOM 946 N N . ARG A 1 119 ? -19.804 -6.692 2.036 1.00 94.62 119 ARG A N 1
ATOM 947 C CA . ARG A 1 119 ? -19.885 -8.017 2.676 1.00 94.62 119 ARG A CA 1
ATOM 948 C C . ARG A 1 119 ? -20.052 -7.902 4.192 1.00 94.62 119 ARG A C 1
ATOM 950 O O . ARG A 1 119 ? -19.217 -8.375 4.966 1.00 94.62 119 ARG A O 1
ATOM 957 N N . ARG A 1 120 ? -21.099 -7.199 4.623 1.00 94.12 120 ARG A N 1
ATOM 958 C CA . ARG A 1 120 ? -21.371 -6.891 6.036 1.00 94.12 120 ARG A CA 1
ATOM 959 C C . ARG A 1 120 ? -22.844 -7.100 6.369 1.00 94.12 120 ARG A C 1
ATOM 961 O O . ARG A 1 120 ? -23.694 -6.823 5.526 1.00 94.12 120 ARG A O 1
ATOM 968 N N . ASN A 1 121 ? -23.124 -7.557 7.589 1.00 95.50 121 ASN A N 1
ATOM 969 C CA . ASN A 1 121 ? -24.489 -7.706 8.084 1.00 95.50 121 ASN A CA 1
ATOM 970 C C . ASN A 1 121 ? -24.947 -6.471 8.858 1.00 95.50 121 ASN A C 1
ATOM 972 O O . ASN A 1 121 ? -24.154 -5.649 9.333 1.00 95.50 121 ASN A O 1
ATOM 976 N N . TRP A 1 122 ? -26.257 -6.337 8.994 1.00 93.94 122 TRP A N 1
ATOM 977 C CA . TRP A 1 122 ? -26.863 -5.320 9.828 1.00 93.94 122 TRP A CA 1
ATOM 978 C C . TRP A 1 122 ? -26.525 -5.556 11.306 1.00 93.94 122 TRP A C 1
ATOM 980 O O . TRP A 1 122 ? -26.697 -6.653 11.830 1.00 93.94 122 TRP A O 1
ATOM 990 N N . GLY A 1 123 ? -26.070 -4.505 11.992 1.00 91.44 123 GLY A N 1
ATOM 991 C CA . GLY A 1 123 ? -25.673 -4.571 13.402 1.00 91.44 123 GLY A CA 1
ATOM 992 C C . GLY A 1 123 ? -24.211 -4.959 13.645 1.00 91.44 123 GLY A C 1
ATOM 993 O O . GLY A 1 123 ? -23.751 -4.820 14.774 1.00 91.44 123 GLY A O 1
ATOM 994 N N . ASP A 1 124 ? -23.461 -5.358 12.611 1.00 92.50 124 ASP A N 1
ATOM 995 C CA . ASP A 1 124 ? -22.018 -5.585 12.743 1.00 92.50 124 ASP A CA 1
ATOM 996 C C . ASP A 1 124 ? -21.282 -4.257 13.016 1.00 92.50 124 ASP A C 1
ATOM 998 O O . ASP A 1 124 ? -21.521 -3.266 12.299 1.00 92.50 124 ASP A O 1
ATOM 1002 N N . PRO A 1 125 ? -20.335 -4.221 13.976 1.00 92.50 125 PRO A N 1
ATOM 1003 C CA . PRO A 1 125 ? -19.506 -3.045 14.200 1.00 92.50 125 PRO A CA 1
ATOM 1004 C C . PRO A 1 125 ? -18.640 -2.756 12.965 1.00 92.50 125 PRO A C 1
ATOM 1006 O O . PRO A 1 125 ? -18.182 -3.656 12.257 1.00 92.50 125 PRO A O 1
ATOM 1009 N N . ILE A 1 126 ? -18.428 -1.472 12.684 1.00 92.00 126 ILE A N 1
ATOM 1010 C CA . ILE A 1 126 ? -17.716 -1.004 11.487 1.00 92.00 126 ILE A CA 1
ATOM 1011 C C . ILE A 1 126 ? -16.242 -0.787 11.833 1.00 92.00 126 ILE A C 1
ATOM 1013 O O . ILE A 1 126 ? -15.928 -0.301 12.912 1.00 92.00 126 ILE A O 1
ATOM 1017 N N . SER A 1 127 ? -15.303 -1.121 10.951 1.00 91.56 127 SER A N 1
ATOM 1018 C CA . SER A 1 127 ? -13.900 -0.755 11.193 1.00 91.56 127 SER A CA 1
ATOM 1019 C C . SER A 1 127 ? -13.700 0.744 10.963 1.00 91.56 127 SER A C 1
ATOM 1021 O O . SER A 1 127 ? -14.312 1.319 10.069 1.00 91.56 127 SER A O 1
ATOM 1023 N N . ILE A 1 128 ? -12.827 1.392 11.732 1.00 90.75 128 ILE A N 1
ATOM 1024 C CA . ILE A 1 128 ? -12.506 2.818 11.539 1.00 90.75 128 ILE A CA 1
ATOM 1025 C C . ILE A 1 128 ? -11.949 3.067 10.137 1.00 90.75 128 ILE A C 1
ATOM 1027 O O . ILE A 1 128 ? -12.295 4.052 9.492 1.00 90.75 128 ILE A O 1
ATOM 1031 N N . ASP A 1 129 ? -11.155 2.121 9.642 1.00 91.69 129 ASP A N 1
ATOM 1032 C CA . ASP A 1 129 ? -10.525 2.183 8.328 1.00 91.69 129 ASP A CA 1
ATOM 1033 C C . ASP A 1 129 ? -11.368 1.472 7.254 1.00 91.69 129 ASP A C 1
ATOM 1035 O O . ASP A 1 129 ? -10.830 0.953 6.274 1.00 91.69 129 ASP A O 1
ATOM 1039 N N . VAL A 1 130 ? -12.699 1.419 7.415 1.00 90.62 130 VAL A N 1
ATOM 1040 C CA . VAL A 1 130 ? -13.601 0.748 6.455 1.00 90.62 130 VAL A CA 1
ATOM 1041 C C . VAL A 1 130 ? -13.434 1.278 5.029 1.00 90.62 130 VAL A C 1
ATOM 1043 O O . VAL A 1 130 ? -13.483 0.508 4.071 1.00 90.62 130 VAL A O 1
ATOM 1046 N N . ASP A 1 131 ? -13.159 2.574 4.882 1.00 91.50 131 ASP A N 1
ATOM 1047 C CA . ASP A 1 131 ? -12.935 3.202 3.580 1.00 91.50 131 ASP A CA 1
ATOM 1048 C C . ASP A 1 131 ? -11.661 2.682 2.899 1.00 91.50 131 ASP A C 1
ATOM 1050 O O . ASP A 1 131 ? -11.617 2.552 1.673 1.00 91.50 131 ASP A O 1
ATOM 1054 N N . LEU A 1 132 ? -10.632 2.342 3.684 1.00 94.06 132 LEU A N 1
ATOM 1055 C CA . LEU A 1 132 ? -9.373 1.794 3.183 1.00 94.06 132 LEU A CA 1
ATOM 1056 C C . LEU A 1 132 ? -9.529 0.327 2.772 1.00 94.06 132 LEU A C 1
ATOM 1058 O O . LEU A 1 132 ? -9.034 -0.069 1.719 1.00 94.06 132 LEU A O 1
ATOM 1062 N N . TYR A 1 133 ? -10.249 -0.458 3.573 1.00 93.19 133 TYR A N 1
ATOM 1063 C CA . TYR A 1 133 ? -10.518 -1.883 3.335 1.00 93.19 133 TYR A CA 1
ATOM 1064 C C . TYR A 1 133 ? -11.712 -2.142 2.404 1.00 93.19 133 TYR A C 1
ATOM 1066 O O . TYR A 1 133 ? -12.148 -3.284 2.229 1.00 93.19 133 TYR A O 1
ATOM 1074 N N . SER A 1 134 ? -12.213 -1.078 1.772 1.00 91.25 134 SER A N 1
ATOM 1075 C CA . SER A 1 134 ? -13.228 -1.130 0.728 1.00 91.25 134 SER A CA 1
ATOM 1076 C C . SER A 1 134 ? -12.778 -2.023 -0.440 1.00 91.25 134 SER A C 1
ATOM 1078 O O . SER A 1 134 ? -11.596 -2.001 -0.804 1.00 91.25 134 SER A O 1
ATOM 1080 N N . PRO A 1 135 ? -13.703 -2.742 -1.114 1.00 89.50 135 PRO A N 1
ATOM 1081 C CA . PRO A 1 135 ? -13.384 -3.633 -2.236 1.00 89.50 135 PRO A CA 1
ATOM 1082 C C . PRO A 1 135 ? -12.599 -2.993 -3.393 1.00 89.50 135 PRO A C 1
ATOM 1084 O O . PRO A 1 135 ? -12.072 -3.704 -4.246 1.00 89.50 135 PRO A O 1
ATOM 1087 N N . LEU A 1 136 ? -12.572 -1.659 -3.468 1.00 91.50 136 LEU A N 1
ATOM 1088 C CA . LEU A 1 136 ? -11.952 -0.891 -4.550 1.00 91.50 136 LEU A CA 1
ATOM 1089 C C . LEU A 1 136 ? -10.534 -0.400 -4.239 1.00 91.50 136 LEU A C 1
ATOM 1091 O O . LEU A 1 136 ? -9.844 0.036 -5.160 1.00 91.50 136 LEU A O 1
ATOM 1095 N N . VAL A 1 137 ? -10.125 -0.400 -2.968 1.00 92.38 137 VAL A N 1
ATOM 1096 C CA . VAL A 1 137 ? -8.929 0.328 -2.524 1.00 92.38 137 VAL A CA 1
ATOM 1097 C C . VAL A 1 137 ? -7.821 -0.635 -2.128 1.00 92.38 137 VAL A C 1
ATOM 1099 O O . VAL A 1 137 ? -6.838 -0.761 -2.861 1.00 92.38 137 VAL A O 1
ATOM 1102 N N . LEU A 1 138 ? -7.964 -1.301 -0.980 1.00 92.25 138 LEU A N 1
ATOM 1103 C CA . LEU A 1 138 ? -6.934 -2.169 -0.430 1.00 92.25 138 LEU A CA 1
ATOM 1104 C C . LEU A 1 138 ? -7.473 -3.575 -0.174 1.00 92.25 138 LEU A C 1
ATOM 1106 O O . LEU A 1 138 ? -8.547 -3.786 0.391 1.00 92.25 138 LEU A O 1
ATOM 1110 N N . ASP A 1 139 ? -6.671 -4.545 -0.595 1.00 92.25 139 ASP A N 1
ATOM 1111 C CA . ASP A 1 139 ? -6.948 -5.965 -0.468 1.00 92.25 139 ASP A CA 1
ATOM 1112 C C . ASP A 1 139 ? -5.843 -6.621 0.360 1.00 92.25 139 ASP A C 1
ATOM 1114 O O . ASP A 1 139 ? -4.659 -6.515 0.029 1.00 92.25 139 ASP A O 1
ATOM 1118 N N . THR A 1 140 ? -6.237 -7.270 1.451 1.00 92.75 140 THR A N 1
ATOM 1119 C CA . THR A 1 140 ? -5.344 -7.962 2.390 1.00 92.75 140 THR A CA 1
ATOM 1120 C C . THR A 1 140 ? -5.262 -9.462 2.140 1.00 92.75 140 THR A C 1
ATOM 1122 O O . THR A 1 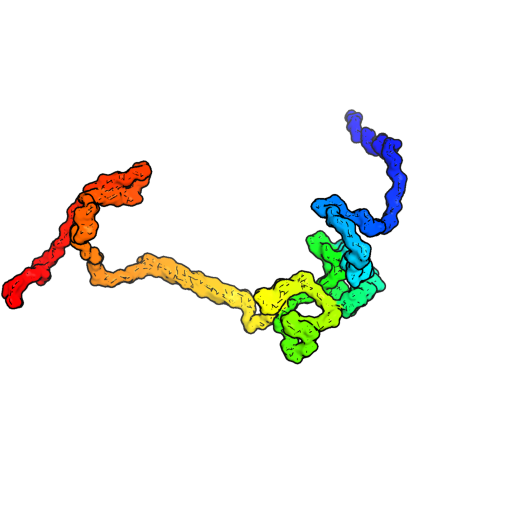140 ? -4.435 -10.116 2.779 1.00 92.75 140 THR A O 1
ATOM 1125 N N . ARG A 1 141 ? -6.033 -9.994 1.173 1.00 91.81 141 ARG A N 1
ATOM 1126 C CA . ARG A 1 141 ? -6.111 -11.435 0.904 1.00 91.81 141 ARG A CA 1
ATOM 1127 C C . ARG A 1 141 ? -4.727 -12.077 0.812 1.00 91.81 141 ARG A C 1
ATOM 1129 O O . ARG A 1 141 ? -3.827 -11.528 0.164 1.00 91.81 141 ARG A O 1
ATOM 1136 N N . PRO A 1 142 ? -4.553 -13.285 1.379 1.00 90.69 142 PRO A N 1
ATOM 1137 C CA . PRO A 1 142 ? -3.269 -13.962 1.360 1.00 90.69 142 PRO A CA 1
ATOM 1138 C C . PRO A 1 142 ? -2.821 -14.207 -0.083 1.00 90.69 142 PRO A C 1
ATOM 1140 O O . PRO A 1 142 ? -3.494 -14.872 -0.874 1.00 90.69 142 PRO A O 1
ATOM 1143 N N . LEU A 1 143 ? -1.659 -13.655 -0.426 1.00 91.38 143 LEU A N 1
ATOM 1144 C CA . LEU A 1 143 ? -1.054 -13.835 -1.738 1.00 91.38 143 LEU A CA 1
ATOM 1145 C C . LEU A 1 143 ? -0.442 -15.241 -1.852 1.00 91.38 143 LEU A C 1
ATOM 1147 O O . LEU A 1 143 ? 0.085 -15.767 -0.870 1.00 91.38 143 LEU A O 1
ATOM 1151 N N . PRO A 1 144 ? -0.414 -15.841 -3.057 1.00 92.94 144 PRO A N 1
ATOM 1152 C CA . PRO A 1 144 ? 0.185 -17.163 -3.262 1.00 92.94 144 PRO A CA 1
ATOM 1153 C C . PRO A 1 144 ? 1.703 -17.197 -3.017 1.00 92.94 144 PRO A C 1
ATOM 1155 O O . PRO A 1 144 ? 2.274 -18.274 -2.858 1.00 92.94 144 PRO A O 1
ATOM 1158 N N . TYR A 1 145 ? 2.368 -16.038 -3.000 1.00 94.25 145 TYR A N 1
ATOM 1159 C CA . TYR A 1 145 ? 3.805 -15.911 -2.764 1.00 94.25 145 TYR A CA 1
ATOM 1160 C C . TYR A 1 145 ? 4.080 -14.893 -1.658 1.00 94.25 145 TYR A C 1
ATOM 1162 O O . TYR A 1 145 ? 3.358 -13.905 -1.534 1.00 94.25 145 TYR A O 1
ATOM 1170 N N . ASP A 1 146 ? 5.175 -15.092 -0.923 1.00 95.69 146 ASP A N 1
ATOM 1171 C CA . ASP A 1 146 ? 5.631 -14.165 0.115 1.00 95.69 146 ASP A CA 1
ATOM 1172 C C . ASP A 1 146 ? 5.934 -12.766 -0.481 1.00 95.69 146 ASP A C 1
ATOM 1174 O O . ASP A 1 146 ? 6.738 -12.653 -1.420 1.00 95.69 146 ASP A O 1
ATOM 1178 N N . PRO A 1 147 ? 5.355 -11.676 0.063 1.00 93.25 147 PRO A N 1
ATOM 1179 C CA . PRO A 1 147 ? 5.633 -10.308 -0.377 1.00 93.25 147 PRO A CA 1
ATOM 1180 C C . PRO A 1 147 ? 7.120 -9.923 -0.373 1.00 93.25 147 PRO A C 1
ATOM 1182 O O . PRO A 1 147 ? 7.547 -9.058 -1.144 1.00 93.25 147 PRO A O 1
ATOM 1185 N N . GLN A 1 148 ? 7.947 -10.512 0.500 1.00 95.81 148 GLN A N 1
ATOM 1186 C CA . GLN A 1 148 ? 9.397 -10.267 0.478 1.00 95.81 148 GLN A CA 1
ATOM 1187 C C . GLN A 1 148 ? 10.056 -10.902 -0.751 1.00 95.81 148 GLN A C 1
ATOM 1189 O O . GLN A 1 148 ? 10.905 -10.277 -1.393 1.00 95.81 148 GLN A O 1
ATOM 1194 N N . GLN A 1 149 ? 9.648 -12.121 -1.110 1.00 96.31 149 GLN A N 1
ATOM 1195 C CA . GLN A 1 149 ? 10.133 -12.810 -2.303 1.00 96.31 149 GLN A CA 1
ATOM 1196 C C . GLN A 1 149 ? 9.760 -12.039 -3.575 1.00 96.31 149 GLN A C 1
ATOM 1198 O O . GLN A 1 149 ? 10.632 -11.796 -4.410 1.00 96.31 149 GLN A O 1
ATOM 1203 N N . GLN A 1 150 ? 8.505 -11.591 -3.693 1.00 96.75 150 GLN A N 1
ATOM 1204 C CA . GLN A 1 150 ? 8.035 -10.802 -4.839 1.00 96.75 150 GLN A CA 1
ATOM 1205 C C . GLN A 1 150 ? 8.856 -9.518 -5.026 1.00 96.75 150 GLN A C 1
ATOM 1207 O O . GLN A 1 150 ? 9.335 -9.239 -6.127 1.00 96.75 150 GLN A O 1
ATOM 1212 N N . ARG A 1 151 ? 9.098 -8.769 -3.939 1.00 97.25 151 ARG A N 1
ATOM 1213 C CA . ARG A 1 151 ? 9.922 -7.549 -3.970 1.00 97.25 151 ARG A CA 1
ATOM 1214 C C . ARG A 1 151 ? 11.349 -7.827 -4.422 1.00 97.25 151 ARG A C 1
ATOM 1216 O O . ARG A 1 151 ? 11.863 -7.097 -5.263 1.00 97.25 151 ARG A O 1
ATOM 1223 N N . ARG A 1 152 ? 11.986 -8.883 -3.906 1.00 97.69 152 ARG A N 1
ATOM 1224 C CA . ARG A 1 152 ? 13.352 -9.256 -4.312 1.00 97.69 152 ARG A CA 1
ATOM 1225 C C . ARG A 1 152 ? 13.423 -9.532 -5.808 1.00 97.69 152 ARG A C 1
ATOM 1227 O O . ARG A 1 152 ? 14.272 -8.955 -6.472 1.00 97.69 152 ARG A O 1
ATOM 1234 N N . VAL A 1 153 ? 12.504 -10.338 -6.341 1.00 97.69 153 VAL A N 1
ATOM 1235 C CA . VAL A 1 153 ? 12.464 -10.644 -7.780 1.00 97.69 153 VAL A CA 1
ATOM 1236 C C . VAL A 1 153 ? 12.254 -9.374 -8.608 1.00 97.69 153 VAL A C 1
ATOM 1238 O O . VAL A 1 153 ? 12.997 -9.148 -9.563 1.00 97.69 153 VAL A O 1
ATOM 1241 N N . LEU A 1 154 ? 11.308 -8.513 -8.214 1.00 97.56 154 LEU A N 1
ATOM 1242 C CA . LEU A 1 154 ? 11.039 -7.249 -8.902 1.00 97.56 154 LEU A CA 1
ATOM 1243 C C . LEU A 1 154 ? 12.278 -6.343 -8.930 1.00 97.56 154 LEU A C 1
ATOM 1245 O O . LEU A 1 154 ? 12.680 -5.876 -9.995 1.00 97.56 154 LEU A O 1
ATOM 1249 N N . PHE A 1 155 ? 12.914 -6.119 -7.780 1.00 98.00 155 PHE A N 1
ATOM 1250 C CA . PHE A 1 155 ? 14.091 -5.255 -7.699 1.00 98.00 155 PHE A CA 1
ATOM 1251 C C . PHE A 1 155 ? 15.312 -5.863 -8.386 1.00 98.00 155 PHE A C 1
ATOM 1253 O O . PHE A 1 155 ? 16.063 -5.127 -9.019 1.00 98.00 155 PHE A O 1
ATOM 1260 N N . THR A 1 156 ? 15.497 -7.184 -8.338 1.00 98.38 156 THR A N 1
ATOM 1261 C CA . THR A 1 156 ? 16.555 -7.864 -9.097 1.00 98.38 156 THR A CA 1
ATOM 1262 C C . THR A 1 156 ? 16.350 -7.702 -10.600 1.00 98.38 156 THR A C 1
ATOM 1264 O O . THR A 1 156 ? 17.313 -7.410 -11.307 1.00 98.38 156 THR A O 1
ATOM 1267 N N . PHE A 1 157 ? 15.117 -7.838 -11.094 1.00 98.12 157 PHE A N 1
ATOM 1268 C CA . PHE A 1 157 ? 14.812 -7.639 -12.510 1.00 98.12 157 PHE A CA 1
ATOM 1269 C C . PHE A 1 157 ? 15.055 -6.191 -12.948 1.00 98.12 157 PHE A C 1
ATOM 1271 O O . PHE A 1 157 ? 15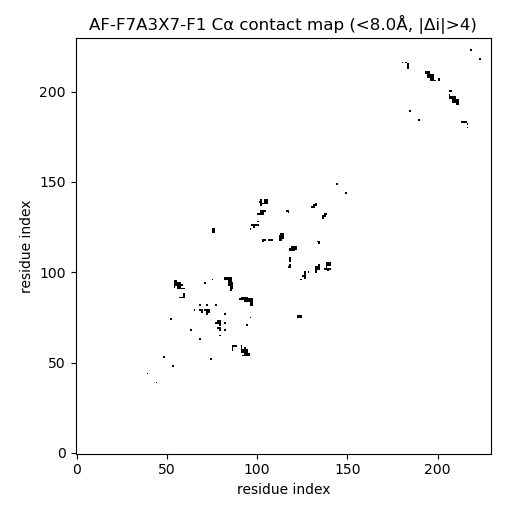.770 -5.959 -13.922 1.00 98.12 157 PHE A O 1
ATOM 1278 N N . LEU A 1 158 ? 14.516 -5.218 -12.205 1.00 98.31 158 LEU A N 1
ATOM 1279 C CA . LEU A 1 158 ? 14.697 -3.798 -12.510 1.00 98.31 158 LEU A CA 1
ATOM 1280 C C . LEU A 1 158 ? 16.177 -3.414 -12.481 1.00 98.31 158 LEU A C 1
ATOM 1282 O O . LEU A 1 158 ? 16.679 -2.817 -13.430 1.00 98.31 158 LEU A O 1
ATOM 1286 N N . PHE A 1 159 ? 16.895 -3.807 -11.429 1.00 98.19 159 PHE A N 1
ATOM 1287 C CA . PHE A 1 159 ? 18.326 -3.553 -11.321 1.00 98.19 159 PHE A CA 1
ATOM 1288 C C . PHE A 1 159 ? 19.104 -4.211 -12.462 1.00 98.19 159 PHE A C 1
ATOM 1290 O O . PHE A 1 159 ? 19.929 -3.552 -13.086 1.00 98.19 159 PHE A O 1
ATOM 1297 N N . GLY A 1 160 ? 18.814 -5.475 -12.78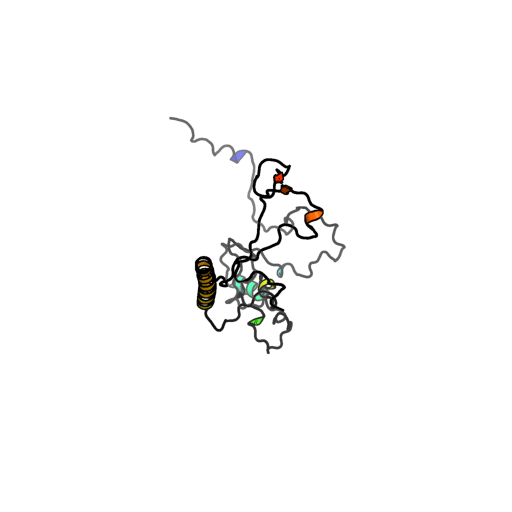2 1.00 98.00 160 GLY A N 1
ATOM 1298 C CA . GLY A 1 160 ? 19.449 -6.185 -13.892 1.00 98.00 160 GLY A CA 1
ATOM 1299 C C . GLY A 1 160 ? 19.222 -5.491 -15.235 1.00 98.00 160 GLY A C 1
ATOM 1300 O O . GLY A 1 160 ? 20.166 -5.327 -16.006 1.00 98.00 160 GLY A O 1
ATOM 1301 N N . PHE A 1 161 ? 18.002 -5.014 -15.492 1.00 97.44 161 PHE A N 1
ATOM 1302 C CA . PHE A 1 161 ? 17.673 -4.260 -16.700 1.00 97.44 161 PHE A CA 1
ATOM 1303 C C . PHE A 1 161 ? 18.449 -2.939 -16.784 1.00 97.44 161 PHE A C 1
ATOM 1305 O O . PHE A 1 161 ? 19.113 -2.682 -17.788 1.00 97.44 161 PHE A O 1
ATOM 1312 N N . PHE A 1 162 ? 18.423 -2.123 -15.725 1.00 97.25 162 PHE A N 1
ATOM 1313 C CA . PHE A 1 162 ? 19.147 -0.847 -15.704 1.00 97.25 162 PHE A CA 1
ATOM 1314 C C . PHE A 1 162 ? 20.663 -1.034 -15.768 1.00 97.25 162 PHE A C 1
ATOM 1316 O O . PHE A 1 162 ? 21.353 -0.253 -16.420 1.00 97.25 162 PHE A O 1
ATOM 1323 N N . PHE A 1 163 ? 21.183 -2.090 -15.148 1.00 96.69 163 PHE A N 1
ATOM 1324 C CA . PHE A 1 163 ? 22.594 -2.444 -15.216 1.00 96.69 163 PHE A CA 1
ATOM 1325 C C . PHE A 1 163 ? 23.019 -2.824 -16.641 1.00 96.69 163 PHE A C 1
ATOM 1327 O O . PHE A 1 163 ? 24.024 -2.317 -17.138 1.00 96.69 163 PHE A O 1
ATOM 1334 N N . LEU A 1 164 ? 22.239 -3.661 -17.333 1.00 96.12 164 LEU A N 1
ATOM 1335 C CA . LEU A 1 164 ? 22.501 -4.009 -18.732 1.00 96.12 164 LEU A CA 1
ATOM 1336 C C . LEU A 1 164 ? 22.372 -2.799 -19.660 1.00 96.12 164 LEU A C 1
ATOM 1338 O O . LEU A 1 164 ? 23.181 -2.647 -20.572 1.00 96.12 164 LEU A O 1
ATOM 1342 N N . TRP A 1 165 ? 21.397 -1.922 -19.416 1.00 95.31 165 TRP A N 1
ATOM 1343 C CA . TRP A 1 165 ? 21.253 -0.670 -20.157 1.00 95.31 165 TRP A CA 1
ATOM 1344 C C . TRP A 1 165 ? 22.476 0.243 -19.976 1.00 95.31 165 TRP A C 1
ATOM 1346 O O . TRP A 1 165 ? 23.028 0.729 -20.962 1.00 95.31 165 TRP A O 1
ATOM 1356 N N . PHE A 1 166 ? 22.966 0.390 -18.740 1.00 95.44 166 PHE A N 1
ATOM 1357 C CA . PHE A 1 166 ? 24.183 1.144 -18.432 1.00 95.44 166 PHE A CA 1
ATOM 1358 C C . PHE A 1 166 ? 25.430 0.544 -19.099 1.00 95.44 166 PHE A C 1
ATOM 1360 O O . PHE A 1 166 ? 26.252 1.271 -19.653 1.00 95.44 166 PHE A O 1
ATOM 1367 N N . LEU A 1 167 ? 25.571 -0.786 -19.112 1.00 94.62 167 LEU A N 1
ATOM 1368 C CA . LEU A 1 167 ? 26.646 -1.441 -19.863 1.00 94.62 167 LEU A CA 1
ATOM 1369 C C . LEU A 1 167 ? 26.501 -1.225 -21.376 1.00 94.62 167 LEU A C 1
ATOM 1371 O O . LEU A 1 167 ? 27.499 -0.985 -22.054 1.00 94.62 167 LEU A O 1
ATOM 1375 N N . GLY A 1 168 ? 25.274 -1.264 -21.898 1.00 94.38 168 GLY A N 1
ATOM 1376 C CA . GLY A 1 168 ? 24.966 -1.031 -23.310 1.00 94.38 168 GLY A CA 1
ATOM 1377 C C . GLY A 1 168 ? 25.380 0.355 -23.811 1.00 94.38 168 GLY A C 1
ATOM 1378 O O . GLY A 1 168 ? 25.749 0.492 -24.977 1.00 94.38 168 GLY A O 1
ATOM 1379 N N . GLU A 1 169 ? 25.417 1.369 -22.942 1.00 92.94 169 GLU A N 1
ATOM 1380 C CA . GLU A 1 169 ? 25.938 2.696 -23.296 1.00 92.94 169 GLU A CA 1
ATOM 1381 C C . GLU A 1 169 ? 27.427 2.679 -23.671 1.00 92.94 169 GLU A C 1
ATOM 1383 O O . GLU A 1 169 ? 27.840 3.438 -24.551 1.00 92.94 169 GLU A O 1
ATOM 1388 N N . ASN A 1 170 ? 28.228 1.802 -23.059 1.00 92.12 170 ASN A N 1
ATOM 1389 C CA . ASN A 1 170 ? 29.650 1.662 -23.388 1.00 92.12 170 ASN A CA 1
ATOM 1390 C C . ASN A 1 170 ? 29.874 0.881 -24.694 1.00 92.12 170 ASN A C 1
ATOM 1392 O O . ASN A 1 170 ? 30.895 1.060 -25.356 1.00 92.12 170 ASN A O 1
ATOM 1396 N N . TYR A 1 171 ? 28.912 0.041 -25.089 1.00 90.69 171 TYR A N 1
ATOM 1397 C CA . TYR A 1 171 ? 28.993 -0.841 -26.255 1.00 90.69 171 TYR A CA 1
ATOM 1398 C C . TYR A 1 171 ? 27.919 -0.502 -27.295 1.00 90.69 171 TYR A C 1
ATOM 1400 O O . TYR A 1 171 ? 27.068 -1.325 -27.637 1.00 90.69 171 TYR A O 1
ATOM 1408 N N . LYS A 1 172 ? 27.960 0.724 -27.831 1.00 88.19 172 LYS A N 1
ATOM 1409 C CA . LYS A 1 172 ? 27.023 1.161 -28.877 1.00 88.19 172 LYS A CA 1
ATOM 1410 C C . LYS A 1 172 ? 27.327 0.452 -30.197 1.00 88.19 172 LYS A C 1
ATOM 1412 O O . LYS A 1 172 ? 28.380 0.659 -30.799 1.00 88.19 172 LYS A O 1
ATOM 1417 N N . SER A 1 173 ? 26.386 -0.354 -30.679 1.00 86.44 173 SER A N 1
ATOM 1418 C CA . SER A 1 173 ? 26.457 -0.957 -32.008 1.00 86.44 173 SER A CA 1
ATOM 1419 C C . SER A 1 173 ? 25.994 0.048 -33.068 1.00 86.44 173 SER A C 1
ATOM 1421 O O . SER A 1 173 ? 24.825 0.418 -33.160 1.00 86.44 173 SER A O 1
ATOM 1423 N N . GLY A 1 174 ? 26.940 0.523 -33.876 1.00 85.62 174 GLY A N 1
ATOM 1424 C CA . GLY A 1 174 ? 26.656 1.301 -35.078 1.00 85.62 174 GLY A CA 1
ATOM 1425 C C . GLY A 1 174 ? 26.539 0.393 -36.298 1.00 85.62 174 GLY A C 1
ATOM 1426 O O . GLY A 1 174 ? 27.216 -0.630 -36.395 1.00 85.62 174 GLY A O 1
ATOM 1427 N N . LEU A 1 175 ? 25.713 0.780 -37.268 1.00 89.62 175 LEU A N 1
ATOM 1428 C CA . LEU A 1 175 ? 25.786 0.170 -38.596 1.00 89.62 175 LEU A CA 1
ATOM 1429 C C . LEU A 1 175 ? 27.121 0.574 -39.245 1.00 89.62 175 LEU A C 1
ATOM 1431 O O . LEU A 1 175 ? 27.527 1.724 -39.068 1.00 89.62 175 LEU A O 1
ATOM 1435 N N . PRO A 1 176 ? 27.787 -0.310 -40.017 1.00 90.56 176 PRO A N 1
ATOM 1436 C CA . PRO A 1 176 ? 29.059 -0.016 -40.682 1.00 90.56 176 PRO A CA 1
ATOM 1437 C C . PRO A 1 176 ? 28.828 0.887 -41.903 1.00 90.56 176 PRO A C 1
ATOM 1439 O O . PRO A 1 176 ? 29.051 0.509 -43.050 1.00 90.56 176 PRO A O 1
ATOM 1442 N N . ARG A 1 177 ? 28.293 2.081 -41.656 1.00 86.81 177 ARG A N 1
ATOM 1443 C CA . ARG A 1 177 ? 27.970 3.099 -42.648 1.00 86.81 177 ARG A CA 1
ATOM 1444 C C . ARG A 1 177 ? 28.629 4.398 -42.225 1.00 86.81 177 ARG A C 1
ATOM 1446 O O . ARG A 1 177 ? 28.672 4.728 -41.042 1.00 86.81 177 ARG A O 1
ATOM 1453 N N . CYS A 1 178 ? 29.122 5.142 -43.204 1.00 84.62 178 CYS A N 1
ATOM 1454 C CA . CYS A 1 178 ? 29.552 6.511 -42.972 1.00 84.62 178 CYS A CA 1
ATOM 1455 C C . CYS A 1 178 ? 28.372 7.362 -42.467 1.00 84.62 178 CYS A C 1
ATOM 1457 O O . CYS A 1 178 ? 27.211 7.030 -42.743 1.00 84.62 178 CYS A O 1
ATOM 1459 N N . PRO A 1 179 ? 28.645 8.463 -41.742 1.00 86.00 179 PRO A N 1
ATOM 1460 C CA . PRO A 1 179 ? 27.607 9.420 -41.391 1.00 86.00 179 PRO A CA 1
ATOM 1461 C C . PRO A 1 179 ? 26.893 9.904 -42.654 1.00 86.00 179 PRO A C 1
ATOM 1463 O O . PRO A 1 179 ? 27.494 10.031 -43.725 1.00 86.00 179 PRO A O 1
ATOM 1466 N N . LYS A 1 180 ? 25.592 10.164 -42.524 1.00 83.50 180 LYS A N 1
ATOM 1467 C CA . LYS A 1 180 ? 24.786 10.680 -43.627 1.00 83.50 180 LYS A CA 1
ATOM 1468 C C . LYS A 1 180 ? 25.335 12.045 -44.052 1.00 83.50 180 LYS A C 1
ATOM 1470 O O . LYS A 1 180 ? 25.411 12.955 -43.233 1.00 83.50 180 LYS A O 1
ATOM 1475 N N . GLN A 1 181 ? 25.727 12.154 -45.318 1.00 81.50 181 GLN A N 1
ATOM 1476 C CA . GLN A 1 181 ? 26.155 13.408 -45.934 1.00 81.50 181 GLN A CA 1
ATOM 1477 C C . GLN A 1 181 ? 24.920 14.216 -46.349 1.00 81.50 181 GLN A C 1
ATOM 1479 O O . GLN A 1 181 ? 23.933 13.639 -46.817 1.00 81.50 181 GLN A O 1
ATOM 1484 N N . TYR A 1 182 ? 24.978 15.532 -46.166 1.00 76.12 182 TYR A N 1
ATOM 1485 C CA . TYR A 1 182 ? 23.918 16.470 -46.535 1.00 76.12 182 TYR A CA 1
ATOM 1486 C C . TYR A 1 182 ? 24.522 17.539 -47.448 1.00 76.12 182 TYR A C 1
ATOM 1488 O O . TYR A 1 182 ? 25.603 18.022 -47.138 1.00 76.12 182 TYR A O 1
ATOM 1496 N N . PRO A 1 183 ? 23.885 17.918 -48.567 1.00 71.94 183 PRO A N 1
ATOM 1497 C CA . PRO A 1 183 ? 24.405 18.997 -49.404 1.00 71.94 183 PRO A CA 1
ATOM 1498 C C . PRO A 1 183 ? 24.554 20.296 -48.595 1.00 71.94 183 PRO A C 1
ATOM 1500 O O . PRO A 1 183 ? 23.786 20.536 -47.665 1.00 71.94 183 PRO A O 1
ATOM 1503 N N . GLU A 1 184 ? 25.522 21.140 -48.971 1.00 62.47 184 GLU A N 1
ATOM 1504 C CA . GLU A 1 184 ? 25.792 22.431 -48.311 1.00 62.47 184 GLU A CA 1
ATOM 1505 C C . GLU A 1 184 ? 24.552 23.341 -48.271 1.00 62.47 184 GLU A C 1
ATOM 1507 O O . GLU A 1 184 ? 24.352 24.107 -47.326 1.00 62.47 184 GLU A O 1
ATOM 1512 N N . HIS A 1 185 ? 23.685 23.202 -49.275 1.00 58.56 185 HIS A N 1
ATOM 1513 C CA . HIS A 1 185 ? 22.414 23.897 -49.371 1.00 58.56 185 HIS A CA 1
ATOM 1514 C C . HIS A 1 185 ? 21.276 22.882 -49.487 1.00 58.56 185 HIS A C 1
ATOM 1516 O O . HIS A 1 185 ? 21.190 22.120 -50.453 1.00 58.56 185 HIS A O 1
ATOM 1522 N N . HIS A 1 186 ? 20.367 22.883 -48.514 1.00 57.28 186 HIS A N 1
ATOM 1523 C CA . HIS A 1 186 ? 18.998 22.455 -48.773 1.00 57.28 186 HIS A CA 1
ATOM 1524 C C . HIS A 1 186 ? 18.247 23.613 -49.442 1.00 57.28 186 HIS A C 1
ATOM 1526 O O . HIS A 1 186 ? 18.467 24.768 -49.098 1.00 57.28 186 HIS A O 1
ATOM 1532 N N . VAL A 1 187 ? 17.299 23.323 -50.338 1.00 52.09 187 VAL A N 1
ATOM 1533 C CA . VAL A 1 187 ? 16.473 24.353 -51.017 1.00 52.09 187 VAL A CA 1
ATOM 1534 C C . VAL A 1 187 ? 15.780 25.305 -50.018 1.00 52.09 187 VAL A C 1
ATOM 1536 O O . VAL A 1 187 ? 15.473 26.448 -50.327 1.00 52.09 187 VAL A O 1
ATOM 1539 N N . GLN A 1 188 ? 15.559 24.853 -48.780 1.00 52.44 188 GLN A N 1
ATOM 1540 C CA . GLN A 1 188 ? 14.960 25.634 -47.691 1.00 52.44 188 GLN A CA 1
ATOM 1541 C C . GLN A 1 188 ? 15.957 26.557 -46.957 1.00 52.44 188 GLN A C 1
ATOM 1543 O O . GLN A 1 188 ? 15.527 27.494 -46.283 1.00 52.44 188 GLN A O 1
ATOM 1548 N N . ASP A 1 189 ? 17.265 26.308 -47.078 1.00 53.72 189 ASP A N 1
ATOM 1549 C CA . ASP A 1 189 ? 18.334 27.103 -46.459 1.00 53.72 189 ASP A CA 1
ATOM 1550 C C . ASP A 1 189 ? 18.698 28.346 -47.285 1.00 53.72 189 ASP A C 1
ATOM 1552 O O . ASP A 1 189 ? 19.209 29.309 -46.723 1.00 53.72 189 ASP A O 1
ATOM 1556 N N . GLU A 1 190 ? 18.371 28.392 -48.582 1.00 51.75 190 GLU A N 1
ATOM 1557 C CA . GLU A 1 190 ? 18.600 29.573 -49.440 1.00 51.75 190 GLU A CA 1
ATOM 1558 C C . GLU A 1 190 ? 17.867 30.829 -48.929 1.00 51.75 190 GLU A C 1
ATOM 1560 O O . GLU A 1 190 ? 18.293 31.957 -49.164 1.00 51.75 190 GLU A O 1
ATOM 1565 N N . ILE A 1 191 ? 16.788 30.636 -48.163 1.00 52.81 191 ILE A N 1
ATOM 1566 C CA . ILE A 1 191 ? 15.993 31.708 -47.547 1.00 52.81 191 ILE A CA 1
ATOM 1567 C C . ILE A 1 191 ? 16.644 32.214 -46.240 1.00 52.81 191 ILE A C 1
ATOM 1569 O O . ILE A 1 191 ? 16.323 33.303 -45.763 1.00 52.81 191 ILE A O 1
ATOM 1573 N N . LYS A 1 192 ? 17.571 31.451 -45.644 1.00 51.00 192 LYS A N 1
ATOM 1574 C CA . LYS A 1 192 ? 18.208 31.745 -44.352 1.00 51.00 192 LYS A CA 1
ATOM 1575 C C . LYS A 1 192 ? 19.730 31.749 -44.506 1.00 51.00 192 LYS A C 1
ATOM 1577 O O . LYS A 1 192 ? 20.378 30.748 -44.235 1.00 51.00 192 LYS A O 1
ATOM 1582 N N . THR A 1 193 ? 20.229 32.905 -44.943 1.00 54.25 193 THR A N 1
ATOM 1583 C CA . THR A 1 193 ? 21.555 33.538 -44.776 1.00 54.25 193 THR A CA 1
ATOM 1584 C C . THR A 1 193 ? 22.740 32.657 -44.336 1.00 54.25 193 THR A C 1
ATOM 1586 O O . THR A 1 193 ? 22.645 31.867 -43.405 1.00 54.25 193 THR A O 1
ATOM 1589 N N . SER A 1 194 ? 23.918 32.926 -44.912 1.00 56.16 194 SER A N 1
ATOM 1590 C CA . SER A 1 194 ? 25.271 32.380 -44.639 1.00 56.16 194 SER A CA 1
ATOM 1591 C C . SER A 1 194 ? 25.738 32.287 -43.169 1.00 56.16 194 SER A C 1
ATOM 1593 O O . SER A 1 194 ? 26.862 31.860 -42.894 1.00 56.16 194 SER A O 1
ATOM 1595 N N . MET A 1 195 ? 24.893 32.673 -42.216 1.00 55.62 195 MET A N 1
ATOM 1596 C CA . MET A 1 195 ? 25.152 32.716 -40.791 1.00 55.62 195 MET A CA 1
ATOM 1597 C C . MET A 1 195 ? 24.327 31.657 -40.052 1.00 55.62 195 MET A C 1
ATOM 1599 O O . MET A 1 195 ? 23.098 31.638 -40.120 1.00 55.62 195 MET A O 1
ATOM 1603 N N . SER A 1 196 ? 24.996 30.770 -39.319 1.00 62.31 196 SER A N 1
ATOM 1604 C CA . SER A 1 196 ? 24.345 29.872 -38.360 1.00 62.31 196 SER A CA 1
ATOM 16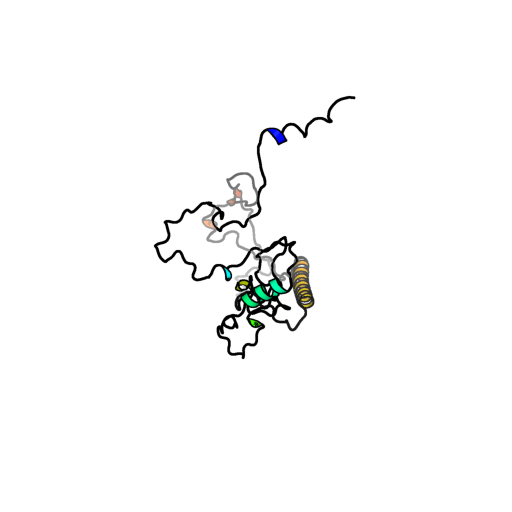05 C C . SER A 1 196 ? 24.454 30.447 -36.952 1.00 62.31 196 SER A C 1
ATOM 1607 O O . SER A 1 196 ? 25.530 30.878 -36.534 1.00 62.31 196 SER A O 1
ATOM 1609 N N . ALA A 1 197 ? 23.346 30.431 -36.210 1.00 58.88 197 ALA A N 1
ATOM 1610 C CA . ALA A 1 197 ? 23.362 30.754 -34.789 1.00 58.88 197 ALA A CA 1
ATOM 1611 C C . ALA A 1 197 ? 24.104 29.649 -34.026 1.00 58.88 197 ALA A C 1
ATOM 1613 O O . ALA A 1 197 ? 23.769 28.475 -34.179 1.00 58.88 197 ALA A O 1
ATOM 1614 N N . ASP A 1 198 ? 25.083 30.019 -33.201 1.00 59.19 198 ASP A N 1
ATOM 1615 C CA . ASP A 1 198 ? 25.805 29.089 -32.331 1.00 59.19 198 ASP A CA 1
ATOM 1616 C C . ASP A 1 198 ? 25.025 28.890 -31.017 1.00 59.19 198 ASP A C 1
ATOM 1618 O O . ASP A 1 198 ? 25.029 29.782 -30.164 1.00 59.19 198 ASP A O 1
ATOM 1622 N N . PRO A 1 199 ? 24.378 27.732 -30.774 1.00 57.69 199 PRO A N 1
ATOM 1623 C CA . PRO A 1 199 ? 23.557 27.545 -29.574 1.00 57.69 199 PRO A CA 1
ATOM 1624 C C . PRO A 1 199 ? 24.384 27.361 -28.286 1.00 57.69 199 PRO A C 1
ATOM 1626 O O . PRO A 1 199 ? 23.823 27.294 -27.193 1.00 57.69 199 PRO A O 1
ATOM 1629 N N . PHE A 1 200 ? 25.716 27.277 -28.392 1.00 54.12 200 PHE A N 1
ATOM 1630 C CA . PHE A 1 200 ? 26.615 26.933 -27.285 1.00 54.12 200 PHE A CA 1
ATOM 1631 C C . PHE A 1 200 ? 27.414 28.115 -26.716 1.00 54.12 200 PHE A C 1
ATOM 1633 O O . PHE A 1 200 ? 28.009 27.983 -25.644 1.00 54.12 200 PHE A O 1
ATOM 1640 N N . ILE A 1 201 ? 27.404 29.289 -27.361 1.00 57.53 201 ILE A N 1
ATOM 1641 C CA . ILE A 1 201 ? 28.046 30.494 -26.814 1.00 57.53 201 ILE A CA 1
ATOM 1642 C C . ILE A 1 201 ? 27.038 31.215 -25.912 1.00 57.53 201 ILE A C 1
ATOM 1644 O O . ILE A 1 201 ? 26.359 32.155 -26.308 1.00 57.53 201 ILE A O 1
ATOM 1648 N N . LYS A 1 202 ? 26.929 30.765 -24.659 1.00 54.91 202 LYS A N 1
ATOM 1649 C CA . LYS A 1 202 ? 26.151 31.464 -23.625 1.00 54.91 202 LYS A CA 1
ATOM 1650 C C . LYS A 1 202 ? 26.905 32.697 -23.114 1.00 54.91 202 LYS A C 1
ATOM 1652 O O . LYS A 1 202 ? 27.533 32.630 -22.061 1.00 54.91 202 LYS A O 1
ATOM 1657 N N . ARG A 1 203 ? 26.815 33.827 -23.821 1.00 52.31 203 ARG A N 1
ATOM 1658 C CA . ARG A 1 203 ? 26.974 35.176 -23.239 1.00 52.31 203 ARG A CA 1
ATOM 1659 C C . ARG A 1 203 ? 26.102 36.173 -24.004 1.00 52.31 203 ARG A C 1
ATOM 1661 O O . ARG A 1 203 ? 26.490 36.622 -25.072 1.00 52.31 203 ARG A O 1
ATOM 1668 N N . GLY A 1 204 ? 24.962 36.534 -23.415 1.00 54.31 204 GLY A N 1
ATOM 1669 C CA . GLY A 1 204 ? 24.036 37.540 -23.946 1.00 54.31 204 GLY A CA 1
ATOM 1670 C C . GLY A 1 204 ? 22.729 36.954 -24.486 1.00 54.31 204 GLY A C 1
ATOM 1671 O O . GLY A 1 204 ? 22.666 35.787 -24.856 1.00 54.31 204 GLY A O 1
ATOM 1672 N N . MET A 1 205 ? 21.677 37.779 -24.484 1.00 56.66 205 MET A N 1
ATOM 1673 C CA . MET A 1 205 ? 20.338 37.466 -25.015 1.00 56.66 205 MET A CA 1
ATOM 1674 C C . MET A 1 205 ? 20.289 37.477 -26.554 1.00 56.66 205 MET A C 1
ATOM 1676 O O . MET A 1 205 ? 19.262 37.138 -27.135 1.00 56.66 205 MET A O 1
ATOM 1680 N N . GLU A 1 206 ? 21.388 37.853 -27.212 1.00 56.53 206 GLU A N 1
ATOM 1681 C CA . GLU A 1 206 ? 21.503 37.908 -28.667 1.00 56.53 206 GLU A CA 1
ATOM 1682 C C . GLU A 1 206 ? 22.440 36.796 -29.164 1.00 56.53 206 GLU A C 1
ATOM 1684 O O . GLU A 1 206 ? 23.550 36.649 -28.642 1.00 56.53 206 GLU A O 1
ATOM 1689 N N . PRO A 1 207 ? 22.018 35.986 -30.153 1.00 58.81 207 PRO A N 1
ATOM 1690 C CA . PRO A 1 207 ? 22.854 34.931 -30.703 1.00 58.81 207 PRO A CA 1
ATOM 1691 C C . PRO A 1 207 ? 24.026 35.537 -31.480 1.00 58.81 207 PRO A C 1
ATOM 1693 O O . PRO A 1 207 ? 23.834 36.325 -32.406 1.00 58.81 207 PRO A O 1
ATOM 1696 N N . VAL A 1 208 ? 25.250 35.123 -31.148 1.00 60.97 208 VAL A N 1
ATOM 1697 C CA . VAL A 1 208 ? 26.414 35.431 -31.985 1.00 60.97 208 VAL A CA 1
ATOM 1698 C C . VAL A 1 208 ? 26.308 34.600 -33.259 1.00 60.97 208 VAL A C 1
ATOM 1700 O O . VAL A 1 208 ? 26.334 33.369 -33.229 1.00 60.97 208 VAL A O 1
ATOM 1703 N N . MET A 1 209 ? 26.165 35.296 -34.379 1.00 64.94 209 MET A N 1
ATOM 1704 C CA . MET A 1 209 ? 26.117 34.700 -35.704 1.00 64.94 209 MET A CA 1
ATOM 1705 C C . MET A 1 209 ? 27.533 34.340 -36.158 1.00 64.94 209 MET A C 1
ATOM 1707 O O . MET A 1 209 ? 28.407 35.207 -36.188 1.00 64.94 209 MET A O 1
ATOM 1711 N N . LYS A 1 210 ? 27.765 33.077 -36.526 1.00 62.50 210 LYS A N 1
ATOM 1712 C CA . LYS A 1 210 ? 29.015 32.653 -37.168 1.00 62.50 210 LYS A CA 1
ATOM 1713 C C . LYS A 1 210 ? 28.783 32.316 -38.628 1.00 62.50 210 LYS A C 1
ATOM 1715 O O . LYS A 1 210 ? 27.754 31.739 -38.981 1.00 62.50 210 LYS A O 1
ATOM 1720 N N . GLU A 1 211 ? 29.764 32.657 -39.455 1.00 67.00 211 GLU A N 1
ATOM 1721 C CA . GLU A 1 211 ? 29.824 32.183 -40.834 1.00 67.00 211 GLU A CA 1
ATOM 1722 C C . GLU A 1 211 ? 29.919 30.655 -40.833 1.00 67.00 211 GLU A C 1
ATOM 1724 O O . GLU A 1 211 ? 30.705 30.066 -40.084 1.00 67.00 211 GLU A O 1
ATOM 1729 N N . ARG A 1 212 ? 29.084 30.005 -41.647 1.00 65.44 212 ARG A N 1
ATOM 1730 C CA . ARG A 1 212 ? 29.143 28.551 -41.808 1.00 65.44 212 ARG A CA 1
ATOM 1731 C C . ARG A 1 212 ? 30.468 28.182 -42.477 1.00 65.44 212 ARG A C 1
ATOM 1733 O O . ARG A 1 212 ? 30.828 28.756 -43.500 1.00 65.44 212 ARG A O 1
ATOM 1740 N N . HIS A 1 213 ? 31.185 27.208 -41.921 1.00 67.56 213 HIS A N 1
ATOM 1741 C CA . HIS A 1 213 ? 32.337 26.636 -42.615 1.00 67.56 213 HIS A CA 1
ATOM 1742 C C . HIS A 1 213 ? 31.848 25.869 -43.853 1.00 67.56 213 HIS A C 1
ATOM 1744 O O . HIS A 1 213 ? 30.913 25.075 -43.713 1.00 67.56 213 HIS A O 1
ATOM 1750 N N . PRO A 1 214 ? 32.456 26.068 -45.037 1.00 70.81 214 PRO A N 1
ATOM 1751 C CA . PRO A 1 214 ? 32.054 25.344 -46.237 1.00 70.81 214 PRO A CA 1
ATOM 1752 C C . PRO A 1 214 ? 32.324 23.848 -46.045 1.00 70.81 214 PRO A C 1
ATOM 1754 O O . PRO A 1 214 ? 33.441 23.444 -45.710 1.00 70.81 214 PRO A O 1
ATOM 1757 N N . VAL A 1 215 ? 31.293 23.020 -46.232 1.00 71.19 215 VAL A N 1
ATOM 1758 C CA . VAL A 1 215 ? 31.386 21.557 -46.126 1.00 71.19 215 VAL A CA 1
ATOM 1759 C C . VAL A 1 215 ? 31.303 20.970 -47.527 1.00 71.19 215 VAL A C 1
ATOM 1761 O O . VAL A 1 215 ? 30.226 20.843 -48.102 1.00 71.19 215 VAL A O 1
ATOM 1764 N N . THR A 1 216 ? 32.449 20.587 -48.083 1.00 73.38 216 THR A N 1
ATOM 1765 C CA . THR A 1 216 ? 32.510 19.933 -49.391 1.00 73.38 216 THR A CA 1
ATOM 1766 C C . THR A 1 216 ? 32.402 18.416 -49.245 1.00 73.38 216 THR A C 1
ATOM 1768 O O . THR A 1 216 ? 33.140 17.771 -48.496 1.00 73.38 216 THR A O 1
ATOM 1771 N N . HIS A 1 217 ? 31.470 17.818 -49.985 1.00 78.00 217 HIS A N 1
ATOM 1772 C CA . HIS A 1 217 ? 31.342 16.368 -50.101 1.00 78.00 217 HIS A CA 1
ATOM 1773 C C . HIS A 1 217 ? 31.971 15.901 -51.413 1.00 78.00 217 HIS A C 1
ATOM 1775 O O . HIS A 1 217 ? 31.534 16.288 -52.494 1.00 78.00 217 HIS A O 1
ATOM 1781 N N . TYR A 1 218 ? 33.002 15.062 -51.321 1.00 79.69 218 TYR A N 1
ATOM 1782 C CA . TYR A 1 218 ? 33.676 14.488 -52.484 1.00 79.69 218 TYR A CA 1
ATOM 1783 C C . TYR A 1 218 ? 33.152 13.082 -52.781 1.00 79.69 218 TYR A C 1
ATOM 1785 O O . TYR A 1 218 ? 32.886 12.295 -51.871 1.00 79.69 218 TYR A O 1
ATOM 1793 N N . THR A 1 219 ? 33.053 12.747 -54.066 1.00 77.44 219 THR A N 1
ATOM 1794 C CA . THR A 1 219 ? 32.849 11.373 -54.530 1.00 77.44 219 THR A CA 1
ATOM 1795 C C . THR A 1 219 ? 34.205 10.712 -54.749 1.00 77.44 219 THR A C 1
ATOM 1797 O O . THR A 1 219 ? 35.131 11.324 -55.278 1.00 77.44 219 THR A O 1
ATOM 1800 N N . PHE A 1 220 ? 34.353 9.454 -54.329 1.00 80.69 220 PHE A N 1
ATOM 1801 C CA . PHE A 1 220 ? 35.550 8.685 -54.672 1.00 80.69 220 PHE A CA 1
ATOM 1802 C C . PHE A 1 220 ? 35.606 8.498 -56.193 1.00 80.69 220 PHE A C 1
ATOM 1804 O O . PHE A 1 220 ? 34.585 8.168 -56.789 1.00 80.69 220 PHE A O 1
ATOM 1811 N N . GLU A 1 221 ? 36.781 8.649 -56.812 1.00 78.38 221 GLU A N 1
ATOM 1812 C CA . GLU A 1 221 ? 36.949 8.597 -58.278 1.00 78.38 221 GLU A CA 1
ATOM 1813 C C . GLU A 1 221 ? 36.347 7.334 -58.909 1.00 78.38 221 GLU A C 1
ATOM 1815 O O . GLU A 1 221 ? 35.651 7.414 -59.915 1.00 78.38 221 GLU A O 1
ATOM 1820 N N . LYS A 1 222 ? 36.507 6.182 -58.245 1.00 75.81 222 LYS A N 1
ATOM 1821 C CA . LYS A 1 222 ? 35.912 4.892 -58.639 1.00 75.81 222 LYS A CA 1
ATOM 1822 C C . LYS A 1 222 ? 34.375 4.858 -58.690 1.00 75.81 222 LYS A C 1
ATOM 1824 O O . LYS A 1 222 ? 33.813 3.919 -59.235 1.00 75.81 222 LYS A O 1
ATOM 1829 N N . PHE A 1 223 ? 33.704 5.821 -58.063 1.00 73.50 223 PHE A N 1
ATOM 1830 C CA . PHE A 1 223 ? 32.244 5.933 -57.984 1.00 73.50 223 PHE A CA 1
ATOM 1831 C C . PHE A 1 223 ? 31.737 7.242 -58.596 1.00 73.50 223 PHE A C 1
ATOM 1833 O O . PHE A 1 223 ? 30.575 7.607 -58.402 1.00 73.50 223 PHE A O 1
ATOM 1840 N N . LYS A 1 224 ? 32.601 7.973 -59.307 1.00 74.88 224 LYS A N 1
ATOM 1841 C CA . LYS A 1 224 ? 32.181 9.145 -60.061 1.00 74.88 224 LYS A CA 1
ATOM 1842 C C . LYS A 1 224 ? 31.299 8.660 -61.207 1.00 74.88 224 LYS A C 1
ATOM 1844 O O . LYS A 1 224 ? 31.685 7.768 -61.954 1.00 74.88 224 LYS A O 1
ATOM 1849 N N . TRP A 1 225 ? 30.096 9.214 -61.298 1.00 74.88 225 TRP A N 1
ATOM 1850 C CA . TRP A 1 225 ? 29.169 8.883 -62.372 1.00 74.88 225 TRP A CA 1
ATOM 1851 C C . TRP A 1 225 ? 29.802 9.241 -63.722 1.00 74.88 225 TRP A C 1
ATOM 1853 O O . TRP A 1 225 ? 30.220 10.384 -63.921 1.00 74.88 225 TRP A O 1
ATOM 1863 N N . ASP A 1 226 ? 29.898 8.258 -64.614 1.00 77.06 226 ASP A N 1
ATOM 1864 C CA . ASP A 1 226 ? 30.417 8.427 -65.966 1.00 77.06 226 ASP A CA 1
ATOM 1865 C C . ASP A 1 226 ? 29.242 8.434 -66.945 1.00 77.06 226 ASP A C 1
ATOM 1867 O O . ASP A 1 226 ? 28.573 7.421 -67.148 1.00 77.06 226 ASP A O 1
ATOM 1871 N N . ALA A 1 227 ? 28.987 9.598 -67.540 1.00 77.75 227 ALA A N 1
ATOM 1872 C CA . ALA A 1 227 ? 27.924 9.781 -68.521 1.00 77.75 227 ALA A CA 1
ATOM 1873 C C . ALA A 1 227 ? 28.128 8.930 -69.784 1.00 77.75 227 ALA A C 1
ATOM 1875 O O . ALA A 1 227 ? 27.172 8.701 -70.514 1.00 77.75 227 ALA A O 1
ATOM 1876 N N . SER A 1 228 ? 29.366 8.502 -70.059 1.00 74.44 228 SER A N 1
ATOM 1877 C CA . SER A 1 228 ? 29.734 7.759 -71.268 1.00 74.44 228 SER A CA 1
ATOM 1878 C C . SER A 1 228 ? 29.620 6.238 -71.130 1.00 74.44 228 SER A 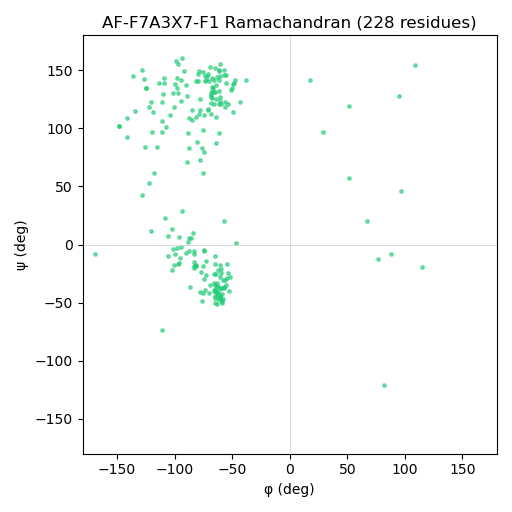C 1
ATOM 1880 O O . SER A 1 228 ? 29.751 5.521 -72.119 1.00 74.44 228 SER A O 1
ATOM 1882 N N . ALA A 1 229 ? 29.362 5.739 -69.917 1.00 71.44 229 ALA A N 1
ATOM 1883 C CA . ALA A 1 229 ? 29.245 4.312 -69.623 1.00 71.44 229 ALA A CA 1
ATOM 1884 C C . ALA A 1 229 ? 27.833 3.729 -69.874 1.00 71.44 229 ALA A C 1
ATOM 1886 O O . ALA A 1 229 ? 27.599 2.557 -69.563 1.00 71.44 229 ALA A O 1
ATOM 1887 N N . HIS A 1 230 ? 26.903 4.521 -70.423 1.00 53.59 230 HIS A N 1
ATOM 1888 C CA . HIS A 1 230 ? 25.515 4.145 -70.713 1.00 53.59 230 HIS A CA 1
ATOM 1889 C C . HIS A 1 230 ? 25.086 4.545 -72.124 1.00 53.59 230 HIS A C 1
ATOM 1891 O O . HIS A 1 230 ? 25.464 5.651 -72.568 1.00 53.59 230 HIS A O 1
#

Radius of gyration: 40.83 Å; Cα contacts (8 Å, |Δi|>4): 150; chains: 1; bounding box: 75×55×125 Å

pLDDT: mean 75.73, std 21.05, range [27.88, 98.38]

Secondary structure (DSSP, 8-state):
----S--SSSGGGSS-----------TT-S---S--PPPPPTTSSS-SS-TTTSPPP--TT----HHHHHHHHHHTT--TTT--EEE-SSSEEEEEE------TTTS-TTS--SBTTTTB-TTPPPPTTTTTSSTTT---PPPSS-HHHHHHHHHHHHHHHHHHHHHHHHS----S-PPPP--S--TTTTTS-SEEE-TT--SSSS--EEEPPP-PPPPPGGGS--GGG-

Foldseek 3Di:
DDDDPDDDPPPVPPDPDPDPDPDPPDPPPDDPDDDPDDPDPVPRPDDPADPLLDADAAALVDDDDLVNLCSLCVSLVHDSVQFDAQRHPVTTSHSQGADDPAALVQPDQPDDAPDNQSSHHPSHRAHPCSVCSGPVHDHPPDDPDDPVVVVVVVVVVVVVVVVVVVVCVVVPDDDPDDPDDDAQDDPVCVVPDQWDFDPPPPDDPDTDTDGDDDDDDDDDPVPPDDPPVD